Protein AF-A0A2V1E9H3-F1 (afdb_monomer_lite)

pLDDT: mean 85.65, std 13.76, range [37.91, 98.25]

Radius of gyration: 17.84 Å; chains: 1; bounding box: 47×44×55 Å

Secondary structure (DSSP, 8-state):
------EE-B-GGGGGEE-BTTS-GGG-EEES-TT-SS--EEESTT-GGGGSBSBSS--SEEEEEEHHHHT---TT--PPPPEEEE-TT--PPBHHHHHHHHHHHHHHTHHHHHHHHHHHHT-EEEEETTEEEEES----------TT--EEEEEE-S-EETTT-PEEEEEEETTGGG--HHHHHHHHH-TTTS--

Organism: NCBI:txid97972

Structure (mmCIF, N/CA/C/O backbone):
data_AF-A0A2V1E9H3-F1
#
_entry.id   AF-A0A2V1E9H3-F1
#
loop_
_atom_site.group_PDB
_atom_site.id
_atom_site.type_symbol
_atom_site.label_atom_id
_atom_site.label_alt_id
_atom_site.label_comp_id
_atom_site.label_asym_id
_atom_site.label_entity_id
_atom_site.label_seq_id
_atom_site.pdbx_PDB_ins_code
_atom_site.Cartn_x
_atom_site.Cartn_y
_atom_site.Cartn_z
_atom_site.occupancy
_atom_site.B_iso_or_equiv
_atom_site.auth_seq_id
_atom_site.auth_comp_id
_atom_site.auth_asym_id
_atom_site.auth_atom_id
_atom_site.pdbx_PDB_model_num
ATOM 1 N N . MET A 1 1 ? -29.715 -19.354 8.220 1.00 40.03 1 MET A N 1
ATOM 2 C CA . MET A 1 1 ? -29.205 -18.011 8.555 1.00 40.03 1 MET A CA 1
ATOM 3 C C . MET A 1 1 ? -28.734 -17.400 7.256 1.00 40.03 1 MET A C 1
ATOM 5 O O . MET A 1 1 ? -27.919 -18.028 6.596 1.00 40.03 1 MET A O 1
ATOM 9 N N . ALA A 1 2 ? -29.312 -16.277 6.840 1.00 37.91 2 ALA A N 1
ATOM 10 C CA . ALA A 1 2 ? -28.745 -15.500 5.748 1.00 37.91 2 ALA A CA 1
ATOM 11 C C . ALA A 1 2 ? -27.535 -14.763 6.329 1.00 37.91 2 ALA A C 1
ATOM 13 O O . ALA A 1 2 ? -27.703 -13.994 7.274 1.00 37.91 2 ALA A O 1
ATOM 14 N N . PHE A 1 3 ? -26.332 -15.061 5.843 1.00 44.59 3 PHE A N 1
ATOM 15 C CA . PHE A 1 3 ? -25.202 -14.165 6.054 1.00 44.59 3 PHE A CA 1
ATOM 16 C C . PHE A 1 3 ? -25.552 -12.895 5.281 1.00 44.59 3 PHE A C 1
ATOM 18 O O . PHE A 1 3 ? -25.761 -1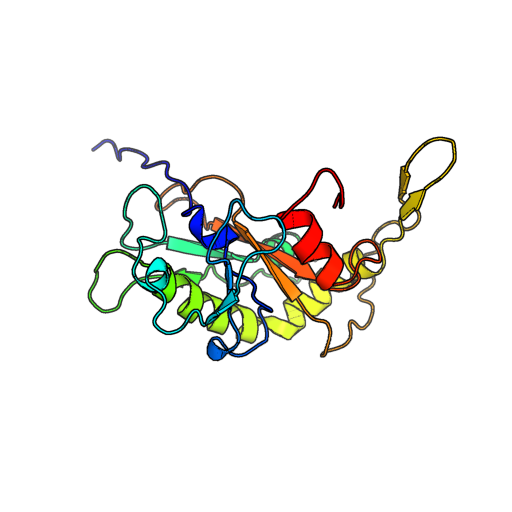2.963 4.072 1.00 44.59 3 PHE A O 1
ATOM 25 N N . SER A 1 4 ? -25.737 -11.768 5.969 1.00 50.41 4 SER A N 1
ATOM 26 C CA . SER A 1 4 ? -25.714 -10.486 5.274 1.00 50.41 4 SER A CA 1
ATOM 27 C C . SER A 1 4 ? -24.312 -10.358 4.691 1.00 50.41 4 SER A C 1
ATOM 29 O O . SER A 1 4 ? -23.349 -10.316 5.457 1.00 50.41 4 SER A O 1
ATOM 31 N N . GLU A 1 5 ? -24.193 -10.383 3.367 1.00 59.16 5 GLU A N 1
ATOM 32 C CA . GLU A 1 5 ? -22.954 -10.022 2.683 1.00 59.16 5 GLU A CA 1
ATOM 33 C C . GLU A 1 5 ? -22.672 -8.559 3.065 1.00 59.16 5 GLU A C 1
ATOM 35 O O . GLU A 1 5 ? -23.371 -7.648 2.620 1.00 59.16 5 GLU A O 1
ATOM 40 N N . ILE A 1 6 ? -21.746 -8.342 4.005 1.00 64.31 6 ILE A N 1
ATOM 41 C CA . ILE A 1 6 ? -21.222 -7.005 4.285 1.00 64.31 6 ILE A CA 1
ATOM 42 C C . ILE A 1 6 ? -20.291 -6.706 3.118 1.00 64.31 6 ILE A C 1
ATOM 44 O O . ILE A 1 6 ? -19.204 -7.277 3.041 1.00 64.31 6 ILE A O 1
ATOM 48 N N . ASN A 1 7 ? -20.765 -5.860 2.208 1.00 79.94 7 ASN A N 1
ATOM 49 C CA . ASN A 1 7 ? -19.945 -5.239 1.182 1.00 79.94 7 ASN A CA 1
ATOM 50 C C . ASN A 1 7 ? -19.499 -3.894 1.736 1.00 79.94 7 ASN A C 1
ATOM 52 O O . ASN A 1 7 ? -20.336 -3.020 1.945 1.00 79.94 7 ASN A O 1
ATOM 56 N N . THR A 1 8 ? -18.205 -3.752 1.990 1.00 88.12 8 THR A N 1
ATOM 57 C CA . THR A 1 8 ? -17.615 -2.500 2.472 1.00 88.12 8 THR A CA 1
ATOM 58 C C . THR A 1 8 ? -16.396 -2.135 1.629 1.00 88.12 8 THR A C 1
ATOM 60 O O . THR A 1 8 ? -15.958 -2.932 0.795 1.00 88.12 8 THR A O 1
ATOM 63 N N . ALA A 1 9 ? -15.858 -0.935 1.808 1.00 92.31 9 ALA A N 1
ATOM 64 C CA . ALA A 1 9 ? -14.653 -0.479 1.129 1.00 92.31 9 ALA A CA 1
ATOM 65 C C . ALA A 1 9 ? -13.505 -0.271 2.122 1.00 92.31 9 ALA A C 1
ATOM 67 O O . ALA A 1 9 ? -13.707 -0.137 3.334 1.00 92.31 9 ALA A O 1
ATOM 68 N N . MET A 1 10 ? -12.284 -0.258 1.590 1.00 95.31 10 MET A N 1
ATOM 69 C CA . MET A 1 10 ? -11.121 0.216 2.334 1.00 95.31 10 MET A CA 1
ATOM 70 C C . MET A 1 10 ? -11.259 1.718 2.593 1.00 95.31 10 MET A C 1
ATOM 72 O O . MET A 1 10 ? -11.804 2.441 1.764 1.00 95.31 10 MET A O 1
ATOM 76 N N . SER A 1 11 ? -10.749 2.183 3.732 1.00 95.00 11 SER A N 1
ATOM 77 C CA . SER A 1 11 ? -10.765 3.607 4.074 1.00 95.00 11 SER A CA 1
ATOM 78 C C . SER A 1 11 ? -10.036 4.447 3.017 1.00 95.00 11 SER A C 1
ATOM 80 O O . SER A 1 11 ? -8.913 4.123 2.622 1.00 95.00 11 SER A O 1
ATOM 82 N N . GLU A 1 12 ? -10.636 5.561 2.596 1.00 92.69 12 GLU A N 1
ATOM 83 C CA . GLU A 1 12 ? -10.001 6.506 1.667 1.00 92.69 12 GLU A CA 1
ATOM 84 C C . GLU A 1 12 ? -8.730 7.140 2.257 1.00 92.69 12 GLU A C 1
ATOM 86 O O . GLU A 1 12 ? -7.849 7.564 1.513 1.00 92.69 12 GLU A O 1
ATOM 91 N N . GLU A 1 13 ? -8.569 7.124 3.583 1.00 94.19 13 GLU A N 1
ATOM 92 C CA . GLU A 1 13 ? -7.390 7.646 4.283 1.00 94.19 13 GLU A CA 1
ATOM 93 C C . GLU A 1 13 ? -6.090 6.927 3.894 1.00 94.19 13 GLU A C 1
ATOM 95 O O . GLU A 1 13 ? -5.003 7.503 3.979 1.00 94.19 13 GLU A O 1
ATOM 100 N N . PHE A 1 14 ? -6.170 5.687 3.396 1.00 94.69 14 PHE A N 1
ATOM 101 C CA . PHE A 1 14 ? -5.004 5.006 2.829 1.00 94.69 14 PHE A CA 1
ATOM 102 C C . PHE A 1 14 ? -4.406 5.756 1.635 1.00 94.69 14 PHE A C 1
ATOM 104 O O . PHE A 1 14 ? -3.202 5.642 1.398 1.00 94.69 14 PHE A O 1
ATOM 111 N N . ASN A 1 15 ? -5.205 6.554 0.919 1.00 90.81 15 ASN A N 1
ATOM 112 C CA . ASN A 1 15 ? -4.729 7.336 -0.218 1.00 90.81 15 ASN A CA 1
ATOM 113 C C . ASN A 1 15 ? -3.777 8.463 0.179 1.00 90.81 15 ASN A C 1
ATOM 115 O O . ASN A 1 15 ? -2.979 8.900 -0.646 1.00 90.81 15 ASN A O 1
ATOM 119 N N . ARG A 1 16 ? -3.818 8.882 1.446 1.00 92.31 16 ARG A N 1
ATOM 120 C CA . ARG A 1 16 ? -2.957 9.931 2.003 1.00 92.31 16 ARG A CA 1
ATOM 121 C C . ARG A 1 16 ? -1.590 9.406 2.429 1.00 92.31 16 ARG A C 1
ATOM 123 O O . ARG A 1 16 ? -0.726 10.188 2.824 1.00 92.31 16 ARG A O 1
ATOM 130 N N . LEU A 1 17 ? -1.378 8.088 2.407 1.00 94.00 17 LEU A N 1
ATOM 131 C CA . LEU A 1 17 ? -0.110 7.487 2.807 1.00 94.00 17 LEU A CA 1
ATOM 132 C C . LEU A 1 17 ? 0.909 7.568 1.667 1.00 94.00 17 LEU A C 1
ATOM 134 O O . LEU A 1 17 ? 0.842 6.821 0.689 1.00 94.00 17 LEU A O 1
ATOM 138 N N . ARG A 1 18 ? 1.945 8.388 1.848 1.00 92.94 18 ARG A N 1
ATOM 139 C CA . ARG A 1 18 ? 3.145 8.361 1.006 1.00 92.94 18 ARG A CA 1
ATOM 140 C C . ARG A 1 18 ? 4.134 7.354 1.571 1.00 92.94 18 ARG A C 1
ATOM 142 O O . ARG A 1 18 ? 4.781 7.594 2.594 1.00 92.94 18 ARG A O 1
ATOM 149 N N . ARG A 1 19 ? 4.256 6.202 0.909 1.00 91.88 19 ARG A N 1
ATOM 150 C CA . ARG A 1 19 ? 5.133 5.112 1.363 1.00 91.88 19 ARG A CA 1
ATOM 151 C C . ARG A 1 19 ? 5.813 4.359 0.230 1.00 91.88 19 ARG A C 1
ATOM 153 O O . ARG A 1 19 ? 5.167 3.929 -0.722 1.00 91.88 19 ARG A O 1
ATOM 160 N N . SER A 1 20 ? 7.110 4.119 0.414 1.00 91.62 20 SER A N 1
ATOM 161 C CA . SER A 1 20 ? 7.848 3.056 -0.269 1.00 91.62 20 SER A CA 1
ATOM 162 C C . SER A 1 20 ? 7.685 1.761 0.530 1.00 91.62 20 SER A C 1
ATOM 164 O O . SER A 1 20 ? 7.950 1.731 1.730 1.00 91.62 20 SER A O 1
ATOM 166 N N . VAL A 1 21 ? 7.217 0.684 -0.098 1.00 92.38 21 VAL A N 1
ATOM 167 C CA . VAL A 1 21 ? 6.763 -0.527 0.614 1.00 92.38 21 VAL A CA 1
ATOM 168 C C . VAL A 1 21 ? 7.889 -1.449 1.082 1.00 92.38 21 VAL A C 1
ATOM 170 O O . VAL A 1 21 ? 7.639 -2.366 1.858 1.00 92.38 21 VAL A O 1
ATOM 173 N N . PHE A 1 22 ? 9.124 -1.206 0.637 1.00 94.25 22 PHE A N 1
ATOM 174 C CA . PHE A 1 22 ? 10.314 -1.937 1.094 1.00 94.25 22 PHE A CA 1
ATOM 175 C C . PHE A 1 22 ? 11.129 -1.184 2.147 1.00 94.25 22 PHE A C 1
ATOM 177 O O . PHE A 1 22 ? 12.188 -1.664 2.555 1.00 94.25 22 PHE A O 1
ATOM 184 N N . GLU A 1 23 ? 10.675 -0.000 2.552 1.00 90.31 23 GLU A N 1
ATOM 185 C CA . GLU A 1 23 ? 11.308 0.790 3.600 1.00 90.31 23 GLU A CA 1
ATOM 186 C C . GLU A 1 23 ? 10.682 0.504 4.967 1.00 90.31 23 GLU A C 1
ATOM 188 O O . GLU A 1 23 ? 9.632 -0.126 5.089 1.00 90.31 23 GLU A O 1
ATOM 193 N N . ASP A 1 24 ? 11.366 0.959 6.014 1.00 92.69 24 ASP A N 1
ATOM 194 C CA . ASP A 1 24 ? 10.860 0.868 7.377 1.00 92.69 24 ASP A CA 1
ATOM 195 C C . ASP A 1 24 ? 9.601 1.731 7.554 1.00 92.69 24 ASP A C 1
ATOM 197 O O . ASP A 1 24 ? 9.521 2.841 7.023 1.00 92.69 24 ASP A O 1
ATOM 201 N N . ILE A 1 25 ? 8.640 1.258 8.353 1.00 92.81 25 ILE A N 1
ATOM 202 C CA . ILE A 1 25 ? 7.370 1.962 8.593 1.00 92.81 25 ILE A CA 1
ATOM 203 C C . ILE A 1 25 ? 7.563 3.376 9.165 1.00 92.81 25 ILE A C 1
ATOM 205 O O . ILE A 1 25 ? 6.724 4.246 8.949 1.00 92.81 25 ILE A O 1
ATOM 209 N N . SER A 1 26 ? 8.686 3.653 9.840 1.00 93.38 26 SER A N 1
ATOM 210 C CA . SER A 1 26 ? 9.036 4.995 10.329 1.00 93.38 26 SER A CA 1
ATOM 211 C C . SER A 1 26 ? 9.296 6.016 9.218 1.00 93.38 26 SER A C 1
ATOM 213 O O . SER A 1 26 ? 9.383 7.211 9.499 1.00 93.38 26 SER A O 1
ATOM 215 N N . LYS A 1 27 ? 9.441 5.567 7.966 1.00 94.50 27 LYS A N 1
ATOM 216 C CA . LYS A 1 27 ? 9.579 6.418 6.777 1.00 94.50 27 LYS A CA 1
ATOM 217 C C . LYS A 1 27 ? 8.247 6.768 6.125 1.00 94.50 27 LYS A C 1
ATOM 219 O O . LYS A 1 27 ? 8.238 7.619 5.243 1.00 94.50 27 LYS A O 1
ATOM 224 N N . ILE A 1 28 ? 7.148 6.145 6.550 1.00 94.94 28 ILE A N 1
ATOM 225 C CA . ILE A 1 28 ? 5.817 6.437 6.017 1.00 94.94 28 ILE A CA 1
ATOM 226 C C . ILE A 1 28 ? 5.424 7.856 6.423 1.00 94.94 28 ILE A C 1
ATOM 228 O O . ILE A 1 28 ? 5.500 8.233 7.598 1.00 94.94 28 ILE A O 1
ATOM 232 N N . GLN A 1 29 ? 4.990 8.623 5.431 1.00 95.44 29 GLN A N 1
ATOM 233 C CA . GLN A 1 29 ? 4.473 9.970 5.604 1.00 95.44 29 GLN A CA 1
ATOM 234 C C . GLN A 1 29 ? 2.980 10.004 5.285 1.00 95.44 29 GLN A C 1
ATOM 236 O O . GLN A 1 29 ? 2.472 9.168 4.535 1.00 95.44 29 GLN A O 1
ATOM 241 N N . VAL A 1 30 ? 2.293 10.976 5.864 1.00 95.06 30 VAL A N 1
ATOM 242 C CA . VAL A 1 30 ? 0.870 11.239 5.686 1.00 95.06 30 VAL A CA 1
ATOM 243 C C . VAL A 1 30 ? 0.717 12.629 5.090 1.00 95.06 30 VAL A C 1
ATOM 245 O O . VAL A 1 30 ? 1.353 13.568 5.561 1.00 95.06 30 VAL A O 1
ATOM 248 N N . GLU A 1 31 ? -0.115 12.757 4.063 1.00 93.00 31 GLU A N 1
ATOM 249 C CA . GLU A 1 31 ? -0.571 14.051 3.554 1.00 93.00 31 GLU A CA 1
ATOM 250 C C . GLU A 1 31 ? -1.585 14.655 4.533 1.00 93.00 31 GLU A C 1
ATOM 252 O O . GLU A 1 31 ? -2.682 14.119 4.698 1.00 93.00 31 GLU A O 1
ATOM 257 N N . ASP A 1 32 ? -1.234 15.753 5.205 1.00 87.81 32 ASP A N 1
ATOM 258 C CA . ASP A 1 32 ? -2.081 16.370 6.239 1.00 87.81 32 ASP A CA 1
ATOM 259 C C . ASP A 1 32 ? -3.354 17.013 5.656 1.00 87.81 32 ASP A C 1
ATOM 261 O O . ASP A 1 32 ? -4.393 17.032 6.320 1.00 87.81 32 ASP A O 1
ATOM 265 N N . ASP A 1 33 ? -3.290 17.473 4.404 1.00 82.38 33 ASP A N 1
ATOM 266 C CA . ASP A 1 33 ? -4.399 18.075 3.658 1.00 82.38 33 ASP A CA 1
ATOM 267 C C . ASP A 1 33 ? -4.561 17.390 2.294 1.00 82.38 33 ASP A C 1
ATOM 269 O O . ASP A 1 33 ? -3.823 17.681 1.355 1.00 82.38 33 ASP A O 1
ATOM 273 N N . ALA A 1 34 ? -5.527 16.477 2.187 1.00 73.00 34 ALA A N 1
ATOM 274 C CA . ALA A 1 34 ? -5.777 15.705 0.968 1.00 73.00 34 ALA A CA 1
ATOM 275 C C . ALA A 1 34 ? -6.293 16.556 -0.211 1.00 73.00 34 ALA A C 1
ATOM 277 O O . ALA A 1 34 ? -6.217 16.119 -1.357 1.00 73.00 34 ALA A O 1
ATOM 278 N N . ASP A 1 35 ? -6.799 17.766 0.053 1.00 76.62 35 ASP A N 1
ATOM 279 C CA . ASP A 1 35 ? -7.313 18.673 -0.977 1.00 76.62 35 ASP A CA 1
ATOM 280 C C . ASP A 1 35 ? -6.222 19.615 -1.525 1.00 76.62 35 ASP A C 1
ATOM 282 O O . ASP A 1 35 ? -6.439 20.332 -2.510 1.00 76.62 35 ASP A O 1
ATOM 286 N N . SER A 1 36 ? -5.037 19.633 -0.901 1.00 79.62 36 SER A N 1
ATOM 287 C CA . SER A 1 36 ? -3.911 20.457 -1.337 1.00 79.62 36 SER A CA 1
ATOM 288 C C . SER A 1 36 ? -3.135 19.795 -2.474 1.00 79.62 36 SER A C 1
ATOM 290 O O . SER A 1 36 ? -2.757 18.629 -2.417 1.00 79.62 36 SER A O 1
ATOM 292 N N . THR A 1 37 ? -2.787 20.582 -3.493 1.00 73.38 37 THR A N 1
ATOM 293 C CA . THR A 1 37 ? -1.873 20.150 -4.565 1.00 73.38 37 THR A CA 1
ATOM 294 C C . THR A 1 37 ? -0.417 20.022 -4.105 1.00 73.38 37 THR A C 1
ATOM 296 O O . THR A 1 37 ? 0.398 19.426 -4.805 1.00 73.38 37 THR A O 1
ATOM 299 N N . ASP A 1 38 ? -0.077 20.615 -2.959 1.00 79.81 38 ASP A N 1
ATOM 300 C CA . ASP A 1 38 ? 1.234 20.521 -2.309 1.00 79.81 38 ASP A CA 1
ATOM 301 C C . ASP A 1 38 ? 1.010 20.340 -0.798 1.00 79.81 38 ASP A C 1
ATOM 303 O O . ASP A 1 38 ? 1.024 21.316 -0.041 1.00 79.81 38 ASP A O 1
ATOM 307 N N . PRO A 1 39 ? 0.634 19.125 -0.360 1.00 84.25 39 PRO A N 1
ATOM 308 C CA . PRO A 1 39 ? 0.270 18.878 1.024 1.00 84.25 39 PRO A CA 1
ATOM 309 C C . PRO A 1 39 ? 1.504 18.842 1.923 1.00 84.25 39 PRO A C 1
ATOM 311 O O . PRO A 1 39 ? 2.538 18.260 1.572 1.00 84.25 39 PRO A O 1
ATOM 314 N N . ASP A 1 40 ? 1.360 19.399 3.124 1.00 90.69 40 ASP A N 1
ATOM 315 C CA . ASP A 1 40 ? 2.324 19.173 4.194 1.00 90.69 40 ASP A CA 1
ATOM 316 C C . ASP A 1 40 ? 2.367 17.679 4.546 1.00 90.69 40 ASP A C 1
ATOM 318 O O . ASP A 1 40 ? 1.353 16.974 4.515 1.00 90.69 40 ASP A O 1
ATOM 322 N N . LEU A 1 41 ? 3.574 17.194 4.848 1.00 92.81 41 LEU A N 1
ATOM 323 C CA . LEU A 1 41 ? 3.819 15.790 5.154 1.00 92.81 41 LEU A CA 1
ATOM 324 C C . LEU A 1 41 ? 4.198 15.613 6.617 1.00 92.81 41 LEU A C 1
ATOM 326 O O . LEU A 1 41 ? 5.263 16.068 7.053 1.00 92.81 41 LEU A O 1
ATOM 330 N N . SER A 1 42 ? 3.387 14.856 7.344 1.00 95.81 42 SER A N 1
ATOM 331 C CA . SER A 1 42 ? 3.665 14.465 8.720 1.00 95.81 42 SER A CA 1
ATOM 332 C C . SER A 1 42 ? 4.069 12.986 8.813 1.00 95.81 42 SER A C 1
ATOM 334 O O . SER A 1 42 ? 3.746 12.179 7.937 1.00 95.81 42 SER A O 1
ATOM 336 N N . PRO A 1 43 ? 4.845 12.578 9.831 1.00 96.81 43 PRO A N 1
ATOM 337 C CA . PRO A 1 43 ? 5.146 11.165 10.049 1.00 96.81 43 PRO A CA 1
ATOM 338 C C . PRO A 1 43 ? 3.883 10.368 10.389 1.00 96.81 43 PRO A C 1
ATOM 340 O O . PRO A 1 43 ? 3.100 10.797 11.229 1.00 96.81 43 PRO A O 1
ATOM 343 N N . PHE A 1 44 ? 3.740 9.158 9.839 1.00 96.44 44 PHE A N 1
ATOM 344 C CA . PHE A 1 44 ? 2.625 8.262 10.182 1.00 96.44 44 PHE A CA 1
ATOM 345 C C . PHE A 1 44 ? 2.611 7.857 11.662 1.00 96.44 44 PHE A C 1
ATOM 347 O O . PHE A 1 44 ? 1.555 7.727 12.279 1.00 96.44 44 PHE A O 1
ATOM 354 N N . SER A 1 45 ? 3.794 7.675 12.255 1.00 93.62 45 SER A N 1
ATOM 355 C CA . SER A 1 45 ? 3.915 7.318 13.668 1.00 93.62 45 SER A CA 1
ATOM 356 C C . SER A 1 45 ? 3.383 8.441 14.561 1.00 93.62 45 SER A C 1
ATOM 358 O O . SER A 1 45 ? 3.927 9.545 14.580 1.00 93.62 45 SER A O 1
ATOM 360 N N . GLY A 1 46 ? 2.321 8.144 15.313 1.00 92.81 46 GLY A N 1
ATOM 361 C CA . GLY A 1 46 ? 1.630 9.115 16.163 1.00 92.81 46 GLY A CA 1
ATOM 362 C C . GLY A 1 46 ? 0.607 9.991 15.432 1.00 92.81 46 GLY A C 1
ATOM 363 O O . GLY A 1 46 ? -0.012 10.835 16.080 1.00 92.81 46 GLY A O 1
ATOM 364 N N . HIS A 1 47 ? 0.395 9.791 14.127 1.00 96.44 47 HIS A N 1
ATOM 365 C CA . HIS A 1 47 ? -0.639 10.493 13.371 1.00 96.44 47 HIS A CA 1
ATOM 366 C C . HIS A 1 47 ? -2.044 9.949 13.709 1.00 96.44 47 HIS A C 1
ATOM 368 O O . HIS A 1 47 ? -2.199 8.729 13.813 1.00 96.44 47 HIS A O 1
ATOM 374 N N . PRO A 1 48 ? -3.089 10.795 13.841 1.00 95.94 48 PRO A N 1
ATOM 375 C CA . PRO A 1 48 ? -4.451 10.348 14.160 1.00 95.94 48 PRO A CA 1
ATOM 376 C C . PRO A 1 48 ? -5.011 9.258 13.233 1.00 95.94 48 PRO A C 1
ATOM 378 O O . PRO A 1 48 ? -5.591 8.297 13.739 1.00 95.94 48 PRO A O 1
ATOM 381 N N . ILE A 1 49 ? -4.737 9.346 11.922 1.00 95.81 49 ILE A N 1
ATOM 382 C CA . ILE A 1 49 ? -5.148 8.349 10.906 1.00 95.81 49 ILE A CA 1
ATOM 383 C C . ILE A 1 49 ? -4.747 6.925 11.296 1.00 95.81 49 ILE A C 1
ATOM 385 O O . ILE A 1 49 ? -5.478 5.978 11.033 1.00 95.81 49 ILE A O 1
ATOM 389 N N . ALA A 1 50 ? -3.606 6.744 11.966 1.00 96.62 50 ALA A N 1
ATOM 390 C CA . ALA A 1 50 ? -3.140 5.421 12.368 1.00 96.62 50 ALA A CA 1
ATOM 391 C C . ALA A 1 50 ? -4.164 4.680 13.254 1.00 96.62 50 ALA A C 1
ATOM 393 O O . ALA A 1 50 ? -4.229 3.454 13.224 1.00 96.62 50 ALA A O 1
ATOM 394 N N . SER A 1 51 ? -4.977 5.415 14.022 1.00 96.88 51 SER A N 1
ATOM 395 C CA . SER A 1 51 ? -6.006 4.857 14.912 1.00 96.88 51 SER A CA 1
ATOM 396 C C . SER A 1 51 ? -7.384 4.715 14.259 1.00 96.88 51 SER A C 1
ATOM 398 O O . SER A 1 51 ? -8.306 4.216 14.907 1.00 96.88 51 SER A O 1
ATOM 400 N N . GLU A 1 52 ? -7.552 5.165 13.018 1.00 97.38 52 GLU A N 1
ATOM 401 C CA . GLU A 1 52 ? -8.830 5.095 12.316 1.00 97.38 52 GLU A CA 1
ATOM 402 C C . GLU A 1 52 ? -9.124 3.669 11.828 1.00 97.38 52 GLU A C 1
ATOM 404 O O . GLU A 1 52 ? -8.188 2.898 11.579 1.00 97.38 52 GLU A O 1
ATOM 409 N N . PRO A 1 53 ? -10.409 3.282 11.704 1.00 97.50 53 PRO A N 1
ATOM 410 C CA . PRO A 1 53 ? -10.789 2.008 11.104 1.00 97.50 53 PRO A CA 1
ATOM 411 C C . PRO A 1 53 ? -10.203 1.846 9.698 1.00 97.50 53 PRO A C 1
ATOM 413 O O . PRO A 1 53 ? -10.185 2.783 8.904 1.00 97.50 53 PRO A O 1
ATOM 416 N N . ALA A 1 54 ? -9.754 0.636 9.365 1.00 97.12 54 ALA A N 1
ATOM 417 C CA . ALA A 1 54 ? -9.214 0.344 8.036 1.00 97.12 54 ALA A CA 1
ATOM 418 C C . ALA A 1 54 ? -10.286 0.286 6.932 1.00 97.12 54 ALA A C 1
ATOM 420 O O . ALA A 1 54 ? -9.951 0.251 5.748 1.00 97.12 54 ALA A O 1
ATOM 421 N N . THR A 1 55 ? -11.562 0.249 7.306 1.00 95.88 55 THR A N 1
ATOM 422 C CA . THR A 1 55 ? -12.706 0.049 6.413 1.00 95.88 55 THR A CA 1
ATOM 423 C C . THR A 1 55 ? -13.841 0.987 6.789 1.00 95.88 55 THR A C 1
ATOM 425 O O . THR A 1 55 ? -13.950 1.381 7.952 1.00 95.88 55 THR A O 1
ATOM 428 N N . GLU A 1 56 ? -14.694 1.324 5.820 1.00 93.31 56 GLU A N 1
ATOM 429 C CA . GLU A 1 56 ? -15.862 2.190 6.048 1.00 93.31 56 GLU A CA 1
ATOM 430 C C . GLU A 1 56 ? -16.811 1.589 7.094 1.00 93.31 56 GLU A C 1
ATOM 432 O O . GLU A 1 56 ? -17.207 2.261 8.047 1.00 93.31 56 GLU A O 1
ATOM 437 N N . ASP A 1 57 ? -17.109 0.293 6.961 1.00 92.38 57 ASP A N 1
ATOM 438 C CA . ASP A 1 57 ? -17.772 -0.492 7.995 1.00 92.38 57 ASP A CA 1
ATOM 439 C C . ASP A 1 57 ? -16.714 -1.221 8.827 1.00 92.38 57 ASP A C 1
ATOM 441 O O . ASP A 1 57 ? -15.992 -2.059 8.281 1.00 92.38 57 ASP A O 1
ATOM 445 N N . PRO A 1 58 ? -16.603 -0.956 10.140 1.00 92.94 58 PRO A N 1
ATOM 446 C CA . PRO A 1 58 ? -15.571 -1.542 10.991 1.00 92.94 58 PRO A CA 1
ATOM 447 C C . PRO A 1 58 ? -15.515 -3.078 10.945 1.00 92.94 58 PRO A C 1
ATOM 449 O O . PRO A 1 58 ? -16.461 -3.759 11.349 1.00 92.94 58 PRO A O 1
ATOM 452 N N . LEU A 1 59 ? -14.370 -3.628 10.525 1.00 93.62 59 LEU A N 1
ATOM 453 C CA . LEU A 1 59 ? -14.106 -5.071 10.496 1.00 93.62 59 LEU A CA 1
ATOM 454 C C . LEU A 1 59 ? -13.093 -5.499 11.568 1.00 93.62 59 LEU A C 1
ATOM 456 O O . LEU A 1 59 ? -12.221 -4.736 11.974 1.00 93.62 59 LEU A O 1
ATOM 460 N N . HIS A 1 60 ? -13.194 -6.753 12.010 1.00 94.75 60 HIS A N 1
ATOM 461 C CA . HIS A 1 60 ? -12.261 -7.372 12.967 1.00 94.75 60 HIS A CA 1
ATOM 462 C C . HIS A 1 60 ? -11.150 -8.191 12.293 1.00 94.75 60 HIS A C 1
ATOM 464 O O . HIS A 1 60 ? -10.157 -8.544 12.932 1.00 94.75 60 HIS A O 1
ATOM 470 N N . GLU A 1 61 ? -11.328 -8.513 11.014 1.00 94.69 61 GLU A N 1
ATOM 471 C CA . GLU A 1 61 ? -10.401 -9.312 10.222 1.00 94.69 61 GLU A CA 1
ATOM 472 C C . GLU A 1 61 ? -10.528 -8.929 8.743 1.00 94.69 61 GLU A C 1
ATOM 474 O O . GLU A 1 61 ? -11.643 -8.743 8.249 1.00 94.69 61 GLU A O 1
ATOM 479 N N . ILE A 1 62 ? -9.394 -8.805 8.050 1.00 95.06 62 ILE A N 1
ATOM 480 C CA . ILE A 1 62 ? -9.327 -8.488 6.617 1.00 95.06 62 ILE A CA 1
ATOM 481 C C . ILE A 1 62 ? -8.229 -9.342 5.979 1.00 95.06 62 ILE A C 1
ATOM 483 O O . ILE A 1 62 ? -7.112 -9.397 6.492 1.00 95.06 62 ILE A O 1
ATOM 487 N N . ALA A 1 63 ? -8.534 -10.010 4.868 1.00 95.31 63 ALA A N 1
ATOM 488 C CA . ALA A 1 63 ? -7.550 -10.767 4.099 1.00 95.31 63 ALA A CA 1
ATOM 489 C C . ALA A 1 63 ? -7.011 -9.919 2.940 1.00 95.31 63 ALA A C 1
ATOM 491 O O . ALA A 1 63 ? -7.793 -9.249 2.276 1.00 95.31 63 ALA A O 1
ATOM 492 N N . PHE A 1 64 ? -5.710 -9.986 2.663 1.00 95.81 64 PHE A N 1
ATOM 493 C CA . PHE A 1 64 ? -5.035 -9.246 1.595 1.00 95.81 64 PHE A CA 1
ATOM 494 C C . PHE A 1 64 ? -4.188 -10.166 0.717 1.00 95.81 64 PHE A C 1
ATOM 496 O O . PHE A 1 64 ? -3.556 -11.104 1.204 1.00 95.81 64 PHE A O 1
ATOM 503 N N . CYS A 1 65 ? -4.115 -9.867 -0.574 1.00 95.38 65 CYS A N 1
ATOM 504 C CA . CYS A 1 65 ? -3.163 -10.469 -1.504 1.00 95.38 65 CYS A CA 1
ATOM 505 C C . CYS A 1 65 ? -2.426 -9.365 -2.271 1.00 95.38 65 CYS A C 1
ATOM 507 O O . CYS A 1 65 ? -2.908 -8.245 -2.358 1.00 95.38 65 CYS A O 1
ATOM 509 N N . ILE A 1 66 ? -1.237 -9.649 -2.805 1.00 96.12 66 ILE A N 1
ATOM 510 C CA . ILE A 1 66 ? -0.527 -8.684 -3.659 1.00 96.12 66 ILE A CA 1
ATOM 511 C C . ILE A 1 66 ? -0.961 -8.945 -5.092 1.00 96.12 66 ILE A C 1
ATOM 513 O O . ILE A 1 66 ? -0.695 -10.034 -5.603 1.00 96.12 66 ILE A O 1
ATOM 517 N N . ASP A 1 67 ? -1.604 -7.964 -5.719 1.00 92.50 67 ASP A N 1
ATOM 518 C CA . ASP A 1 67 ? -2.254 -8.126 -7.022 1.00 92.50 67 ASP A CA 1
ATOM 519 C C . ASP A 1 67 ? -1.270 -8.614 -8.096 1.00 92.50 67 ASP A C 1
ATOM 521 O O . ASP A 1 67 ? -1.460 -9.668 -8.702 1.00 92.50 67 ASP A O 1
ATOM 525 N N . THR A 1 68 ? -0.109 -7.960 -8.196 1.00 89.06 68 THR A N 1
ATOM 526 C CA . THR A 1 68 ? 0.948 -8.330 -9.151 1.00 89.06 68 THR A CA 1
ATOM 527 C C . THR A 1 68 ? 1.409 -9.787 -9.004 1.00 89.06 68 THR A C 1
ATOM 529 O O . THR A 1 68 ? 1.796 -10.415 -9.987 1.00 89.06 68 THR A O 1
ATOM 532 N N . LEU A 1 69 ? 1.366 -10.352 -7.792 1.00 91.69 69 LEU A N 1
ATOM 533 C CA . LEU A 1 69 ? 1.723 -11.754 -7.564 1.00 91.69 69 LEU A CA 1
ATOM 534 C C . LEU A 1 69 ? 0.607 -12.712 -7.997 1.00 91.69 69 LEU A C 1
ATOM 536 O O . LEU A 1 69 ? 0.901 -13.819 -8.431 1.00 91.69 69 LEU A O 1
ATOM 540 N N . GLN A 1 70 ? -0.662 -12.303 -7.918 1.00 88.56 70 GLN A N 1
ATOM 541 C CA . GLN A 1 70 ? -1.791 -13.113 -8.392 1.00 88.56 70 GLN A CA 1
ATOM 542 C C . GLN A 1 70 ? -1.836 -13.215 -9.923 1.00 88.56 70 GLN A C 1
ATOM 544 O O . GLN A 1 70 ? -2.386 -14.173 -10.458 1.00 88.56 70 GLN A O 1
ATOM 549 N N . MET A 1 71 ? -1.241 -12.251 -10.628 1.00 84.25 71 MET A N 1
ATOM 550 C CA . MET A 1 71 ? -1.223 -12.195 -12.094 1.00 84.25 71 MET A CA 1
ATOM 551 C C . MET A 1 71 ? -0.117 -13.039 -12.751 1.00 84.25 71 MET A C 1
ATOM 553 O O . MET A 1 71 ? -0.025 -13.075 -13.980 1.00 84.25 71 MET A O 1
ATOM 557 N N . ILE A 1 72 ? 0.756 -13.691 -11.974 1.00 83.75 72 ILE A N 1
ATOM 558 C CA . ILE A 1 72 ? 1.840 -14.510 -12.530 1.00 83.75 72 ILE A CA 1
ATOM 559 C C . ILE A 1 72 ? 1.269 -15.834 -13.047 1.00 83.75 72 ILE A C 1
ATOM 561 O O . ILE A 1 72 ? 0.943 -16.732 -12.274 1.00 83.75 72 ILE A O 1
ATOM 565 N N . ASP A 1 73 ? 1.212 -15.966 -14.370 1.00 80.75 73 ASP A N 1
ATOM 566 C CA . ASP A 1 73 ? 0.759 -17.176 -15.060 1.00 80.75 73 ASP A CA 1
ATOM 567 C C . ASP A 1 73 ? 1.959 -18.035 -15.494 1.00 80.75 73 ASP A C 1
ATOM 569 O O . ASP A 1 73 ? 2.390 -18.023 -16.650 1.00 80.75 73 ASP A O 1
ATOM 573 N N . LEU A 1 74 ? 2.559 -18.744 -14.531 1.00 81.88 74 LEU A N 1
ATOM 574 C CA . LEU A 1 74 ? 3.613 -19.729 -14.783 1.00 81.88 74 LEU A CA 1
ATOM 575 C C . LEU A 1 74 ? 3.220 -21.113 -14.247 1.00 81.88 74 LEU A C 1
ATOM 577 O O . LEU A 1 74 ? 2.702 -21.196 -13.135 1.00 81.88 74 LEU A O 1
ATOM 581 N N . PRO A 1 75 ? 3.557 -22.211 -14.957 1.00 79.19 75 PRO A N 1
ATOM 582 C CA . PRO A 1 75 ? 3.134 -23.565 -14.580 1.00 79.19 75 PRO A CA 1
ATOM 583 C C . PRO A 1 75 ? 3.526 -24.010 -13.164 1.00 79.19 75 PRO A C 1
ATOM 585 O O . PRO A 1 75 ? 2.791 -24.772 -12.544 1.00 79.19 75 PRO A O 1
ATOM 588 N N . ASP A 1 76 ? 4.674 -23.540 -12.668 1.00 86.94 76 ASP A N 1
ATOM 589 C CA . ASP A 1 76 ? 5.233 -23.929 -11.367 1.00 86.94 76 ASP A CA 1
ATOM 590 C C . ASP A 1 76 ? 5.115 -22.820 -10.309 1.00 86.94 76 ASP A C 1
ATOM 592 O O . ASP A 1 76 ? 5.617 -22.963 -9.191 1.00 86.94 76 ASP A O 1
ATOM 596 N N . TYR A 1 77 ? 4.488 -21.692 -10.650 1.00 87.44 77 TYR A N 1
ATOM 597 C CA . TYR A 1 77 ? 4.303 -20.601 -9.708 1.00 87.44 77 TYR A CA 1
ATOM 598 C C . TYR A 1 77 ? 3.036 -20.818 -8.886 1.00 87.44 77 TYR A C 1
ATOM 600 O O . TYR A 1 77 ? 1.946 -21.010 -9.420 1.00 87.44 77 TYR A O 1
ATOM 608 N N . GLN A 1 78 ? 3.184 -20.738 -7.567 1.00 89.62 78 GLN A N 1
ATOM 609 C CA . GLN A 1 78 ? 2.064 -20.676 -6.645 1.00 89.62 78 GLN A CA 1
ATOM 610 C C . GLN A 1 78 ? 2.108 -19.332 -5.931 1.00 89.62 78 GLN A C 1
ATOM 612 O O . GLN A 1 78 ? 3.097 -19.007 -5.268 1.00 89.62 78 GLN A O 1
ATOM 617 N N . ALA A 1 79 ? 1.029 -18.562 -6.062 1.00 90.50 79 ALA A N 1
ATOM 618 C CA . ALA A 1 79 ? 0.909 -17.305 -5.352 1.00 90.50 79 ALA A CA 1
ATOM 619 C C . ALA A 1 79 ? 0.954 -17.544 -3.829 1.00 90.50 79 ALA A C 1
ATOM 621 O O . ALA A 1 79 ? 0.422 -18.556 -3.352 1.00 90.50 79 ALA A O 1
ATOM 622 N N . PRO A 1 80 ? 1.574 -16.638 -3.053 1.00 93.81 80 PRO A N 1
ATOM 623 C CA . PRO A 1 80 ? 1.591 -16.757 -1.604 1.00 93.81 80 PRO A CA 1
ATOM 624 C C . PRO A 1 80 ? 0.177 -16.759 -1.013 1.00 93.81 80 PRO A C 1
ATOM 626 O O . PRO A 1 80 ? -0.749 -16.168 -1.577 1.00 93.81 80 PRO A O 1
ATOM 629 N N . GLU A 1 81 ? 0.021 -17.407 0.143 1.00 94.56 81 GLU A N 1
ATOM 630 C CA . GLU A 1 81 ? -1.237 -17.373 0.890 1.00 94.56 81 GLU A CA 1
ATOM 631 C C . GLU A 1 81 ? -1.604 -15.939 1.279 1.00 94.56 81 GLU A C 1
ATOM 633 O O . GLU A 1 81 ? -0.737 -15.136 1.628 1.00 94.56 81 GLU A O 1
ATOM 638 N N . ALA A 1 82 ? -2.902 -15.630 1.251 1.00 95.06 82 ALA A N 1
ATOM 639 C CA . ALA A 1 82 ? -3.391 -14.315 1.631 1.00 95.06 82 ALA A CA 1
ATOM 640 C C . ALA A 1 82 ? -2.992 -13.963 3.074 1.00 95.06 82 ALA A C 1
ATOM 642 O O . ALA A 1 82 ? -3.133 -14.767 4.000 1.00 95.06 82 ALA A O 1
ATOM 643 N N . LEU A 1 83 ? -2.545 -12.725 3.273 1.00 96.62 83 LEU A N 1
ATOM 644 C CA . LEU A 1 83 ? -2.278 -12.176 4.592 1.00 96.62 83 LEU A CA 1
ATOM 645 C C . LEU A 1 83 ? -3.599 -11.881 5.292 1.00 96.62 83 LEU A C 1
ATOM 647 O O . LEU A 1 83 ? -4.359 -11.033 4.838 1.00 96.62 83 LEU A O 1
ATOM 651 N N . VAL A 1 84 ? -3.836 -12.508 6.437 1.00 96.06 84 VAL A N 1
ATOM 652 C CA . VAL A 1 84 ? -4.984 -12.188 7.289 1.00 96.06 84 VAL A CA 1
ATOM 653 C C . VAL A 1 84 ? -4.555 -11.199 8.368 1.00 96.06 84 VAL A C 1
ATOM 655 O O . VAL A 1 84 ? -3.838 -11.562 9.301 1.00 96.06 84 VAL A O 1
ATOM 658 N N . VAL A 1 85 ? -5.010 -9.955 8.243 1.00 97.00 85 VAL A N 1
ATOM 659 C CA . VAL A 1 85 ? -4.809 -8.897 9.233 1.00 97.00 85 VAL A CA 1
ATOM 660 C C . VAL A 1 85 ? -5.914 -8.967 10.271 1.00 97.00 85 VAL A C 1
ATOM 662 O O . VAL A 1 85 ? -7.100 -8.896 9.954 1.00 97.00 85 VAL A O 1
ATOM 665 N N . ARG A 1 86 ? -5.506 -9.069 11.533 1.00 96.38 86 ARG A N 1
ATOM 666 C CA . ARG A 1 86 ? -6.384 -9.029 12.705 1.00 96.38 86 ARG A CA 1
ATOM 667 C C . ARG A 1 86 ? -5.634 -8.458 13.893 1.00 96.38 86 ARG A C 1
ATOM 669 O O . ARG A 1 86 ? -4.410 -8.589 13.981 1.00 96.38 86 ARG A O 1
ATOM 676 N N . ARG A 1 87 ? -6.363 -7.874 14.838 1.00 95.75 87 ARG A N 1
ATOM 677 C CA . ARG A 1 87 ? -5.771 -7.410 16.094 1.00 95.75 87 ARG A CA 1
ATOM 678 C C . ARG A 1 87 ? -5.651 -8.537 17.105 1.00 95.75 87 ARG A C 1
ATOM 680 O O . ARG A 1 87 ? -6.535 -9.384 17.222 1.00 95.75 87 ARG A O 1
ATOM 687 N N . ALA A 1 88 ? -4.586 -8.501 17.902 1.00 93.19 88 ALA A N 1
ATOM 688 C CA . ALA A 1 88 ? -4.373 -9.465 18.982 1.00 93.19 88 ALA A CA 1
ATOM 689 C C . ALA A 1 88 ? -5.448 -9.381 20.083 1.00 93.19 88 ALA A C 1
ATOM 691 O O . ALA A 1 88 ? -5.751 -10.385 20.724 1.00 93.19 88 ALA A O 1
ATOM 692 N N . ASP A 1 89 ? -6.031 -8.198 20.290 1.00 95.19 89 ASP A N 1
ATOM 693 C CA . ASP A 1 89 ? -7.124 -7.962 21.241 1.00 95.19 89 ASP A CA 1
ATOM 694 C C . ASP A 1 89 ? -8.517 -8.293 20.672 1.00 95.19 89 ASP A C 1
ATOM 696 O O . ASP A 1 89 ? -9.511 -8.193 21.391 1.00 95.19 89 ASP A O 1
ATOM 700 N N . GLY A 1 90 ? -8.604 -8.696 19.398 1.00 94.19 90 GLY A N 1
ATOM 701 C CA . GLY A 1 90 ? -9.867 -8.938 18.701 1.00 94.19 90 GLY A CA 1
ATOM 702 C C . GLY A 1 90 ? -10.679 -7.671 18.414 1.00 94.19 90 GLY A C 1
ATOM 703 O O . GLY A 1 90 ? -11.855 -7.777 18.071 1.00 94.19 90 GLY A O 1
ATOM 704 N N . GLY A 1 91 ? -10.098 -6.479 18.574 1.00 96.69 91 GLY A N 1
ATOM 705 C CA . GLY A 1 91 ? -10.734 -5.201 18.271 1.00 96.69 91 GLY A CA 1
ATOM 706 C C . GLY A 1 91 ? -10.943 -4.957 16.774 1.00 96.69 91 GLY A C 1
ATOM 707 O O . GLY A 1 91 ? -10.640 -5.804 15.935 1.00 96.69 91 GLY A O 1
ATOM 708 N N . ILE A 1 92 ? -11.460 -3.772 16.449 1.00 97.62 92 ILE A N 1
ATOM 709 C CA . ILE A 1 92 ? -11.593 -3.302 15.065 1.00 97.62 92 ILE A CA 1
ATOM 710 C C . ILE A 1 92 ? -10.210 -3.057 14.470 1.00 97.62 92 ILE A C 1
ATOM 712 O O . ILE A 1 92 ? -9.401 -2.354 15.079 1.00 97.62 92 ILE A O 1
ATOM 716 N N . VAL A 1 93 ? -9.971 -3.612 13.283 1.00 97.56 93 VAL A N 1
ATOM 717 C CA . VAL A 1 93 ? -8.747 -3.425 12.501 1.00 97.56 93 VAL A CA 1
ATOM 718 C C . VAL A 1 93 ? -8.607 -1.955 12.120 1.00 97.56 93 VAL A C 1
ATOM 720 O O . VAL A 1 93 ? -9.503 -1.360 11.519 1.00 97.56 93 VAL A O 1
ATOM 723 N N . THR A 1 94 ? -7.466 -1.379 12.477 1.00 98.25 94 THR A N 1
ATOM 724 C CA . THR A 1 94 ? -7.108 0.007 12.179 1.00 98.25 94 THR A CA 1
ATOM 725 C C . THR A 1 94 ? -6.161 0.101 10.991 1.00 98.25 94 THR A C 1
ATOM 727 O O . THR A 1 94 ? -5.570 -0.893 10.557 1.00 98.25 94 THR A O 1
ATOM 730 N N . ILE A 1 95 ? -5.970 1.316 10.484 1.00 97.75 95 ILE A N 1
ATOM 731 C CA . ILE A 1 95 ? -4.974 1.597 9.446 1.00 97.75 95 ILE A CA 1
ATOM 732 C C . ILE A 1 95 ? -3.569 1.197 9.913 1.00 97.75 95 ILE A C 1
ATOM 734 O O . ILE A 1 95 ? -2.828 0.602 9.130 1.00 97.75 95 ILE A O 1
ATOM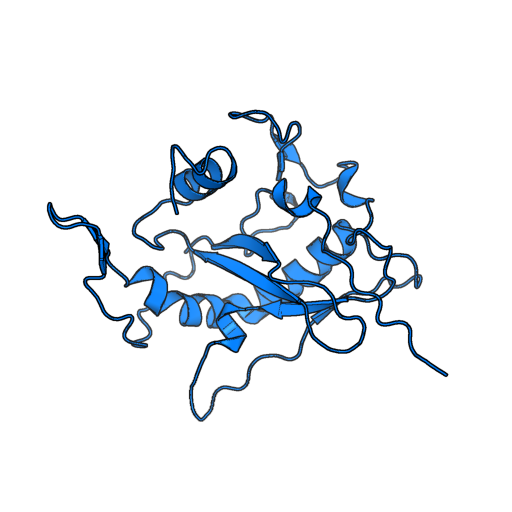 738 N N . ALA A 1 96 ? -3.204 1.439 11.179 1.00 97.56 96 ALA A N 1
ATOM 739 C CA . ALA A 1 96 ? -1.923 0.987 11.727 1.00 97.56 96 ALA A CA 1
ATOM 740 C C . ALA A 1 96 ? -1.758 -0.533 11.651 1.00 97.56 96 ALA A C 1
ATOM 742 O O . ALA A 1 96 ? -0.727 -1.002 11.175 1.00 97.56 96 ALA A O 1
ATOM 743 N N . ASP A 1 97 ? -2.783 -1.298 12.039 1.00 98.06 97 ASP A N 1
ATOM 744 C CA . ASP A 1 97 ? -2.723 -2.763 12.012 1.00 98.06 97 ASP A CA 1
ATOM 745 C C . ASP A 1 97 ? -2.465 -3.292 10.595 1.00 98.06 97 ASP A C 1
ATOM 747 O O . ASP A 1 97 ? -1.642 -4.192 10.401 1.00 98.06 97 ASP A O 1
ATOM 751 N N . VAL A 1 98 ? -3.143 -2.710 9.598 1.00 97.38 98 VAL A N 1
ATOM 752 C CA . VAL A 1 98 ? -2.932 -3.044 8.184 1.00 97.38 98 VAL A CA 1
ATOM 753 C C . VAL A 1 98 ? -1.526 -2.651 7.757 1.00 97.38 98 VAL A C 1
ATOM 755 O O . VAL A 1 98 ? -0.811 -3.485 7.211 1.00 97.38 98 VAL A O 1
ATOM 758 N N . VAL A 1 99 ? -1.095 -1.414 8.015 1.00 97.19 99 VAL A N 1
ATOM 759 C CA . VAL A 1 99 ? 0.230 -0.926 7.613 1.00 97.19 99 VAL A CA 1
ATOM 760 C C . VAL A 1 99 ? 1.338 -1.795 8.201 1.00 97.19 99 VAL A C 1
ATOM 762 O O . VAL A 1 99 ? 2.236 -2.196 7.462 1.00 97.19 99 VAL A O 1
ATOM 765 N N . GLU A 1 100 ? 1.282 -2.124 9.488 1.00 96.56 100 GLU A N 1
ATOM 766 C CA . GLU A 1 100 ? 2.308 -2.913 10.171 1.00 96.56 100 GLU A CA 1
ATOM 767 C C . GLU A 1 100 ? 2.389 -4.340 9.623 1.00 96.56 100 GLU A C 1
ATOM 769 O O . GLU A 1 100 ? 3.455 -4.779 9.181 1.00 96.56 100 GLU A O 1
ATOM 774 N N . GLN A 1 101 ? 1.262 -5.056 9.588 1.00 97.75 101 GLN A N 1
ATOM 775 C CA . GLN A 1 101 ? 1.235 -6.458 9.162 1.00 97.75 101 GLN A CA 1
ATOM 776 C C . GLN A 1 101 ? 1.514 -6.593 7.661 1.00 97.75 101 GLN A C 1
ATOM 778 O O . GLN A 1 101 ? 2.285 -7.465 7.247 1.00 97.75 101 GLN A O 1
ATOM 783 N N . LEU A 1 102 ? 0.960 -5.694 6.842 1.00 96.94 102 LEU A N 1
ATOM 784 C CA . LEU A 1 102 ? 1.174 -5.697 5.398 1.00 96.94 102 LEU A CA 1
ATOM 785 C C . LEU A 1 102 ? 2.617 -5.344 5.033 1.00 96.94 102 LEU A C 1
ATOM 787 O O . LEU A 1 102 ? 3.159 -5.932 4.104 1.00 96.94 102 LEU A O 1
ATOM 791 N N . SER A 1 103 ? 3.278 -4.445 5.770 1.00 96.31 103 SER A N 1
ATOM 792 C CA . SER A 1 103 ? 4.690 -4.119 5.510 1.00 96.31 103 SER A CA 1
ATOM 793 C C . SER A 1 103 ? 5.600 -5.325 5.736 1.00 96.31 103 SER A C 1
ATOM 795 O O . SER A 1 103 ? 6.452 -5.612 4.898 1.00 96.31 103 SER A O 1
ATOM 797 N N . VAL A 1 104 ? 5.383 -6.084 6.817 1.00 96.62 104 VAL A N 1
ATOM 798 C CA . VAL A 1 104 ? 6.127 -7.330 7.077 1.00 96.62 104 VAL A CA 1
ATOM 799 C C . VAL A 1 104 ? 5.905 -8.334 5.946 1.00 96.62 104 VAL A C 1
ATOM 801 O O . VAL A 1 104 ? 6.863 -8.917 5.435 1.00 96.62 104 VAL A O 1
ATOM 804 N N . TYR A 1 105 ? 4.652 -8.502 5.526 1.00 97.31 105 TYR A N 1
ATOM 805 C CA . TYR A 1 105 ? 4.288 -9.412 4.448 1.00 97.31 105 TYR A CA 1
ATOM 806 C C . TYR A 1 105 ? 4.900 -9.011 3.099 1.00 97.31 105 TYR A C 1
ATOM 808 O O . TYR A 1 105 ? 5.481 -9.856 2.420 1.00 97.31 105 TYR A O 1
ATOM 816 N N . ILE A 1 106 ? 4.848 -7.731 2.723 1.00 96.56 106 ILE A N 1
ATOM 817 C CA . ILE A 1 106 ? 5.445 -7.228 1.478 1.00 96.56 106 ILE A CA 1
ATOM 818 C C . ILE A 1 106 ? 6.968 -7.412 1.487 1.00 96.56 106 ILE A C 1
ATOM 820 O O . ILE A 1 106 ? 7.533 -7.897 0.507 1.00 96.56 106 ILE A O 1
ATOM 824 N N . ILE A 1 107 ? 7.644 -7.085 2.594 1.00 95.62 107 ILE A N 1
ATOM 825 C CA . ILE A 1 107 ? 9.100 -7.248 2.719 1.00 95.62 107 ILE A CA 1
ATOM 826 C C . ILE A 1 107 ? 9.502 -8.722 2.582 1.00 95.62 107 ILE A C 1
ATOM 828 O O . ILE A 1 107 ? 10.483 -9.022 1.898 1.00 95.62 107 ILE A O 1
ATOM 832 N N . ALA A 1 108 ? 8.732 -9.646 3.168 1.00 96.31 108 ALA A N 1
ATOM 833 C CA . ALA A 1 108 ? 8.981 -11.084 3.051 1.00 96.31 108 ALA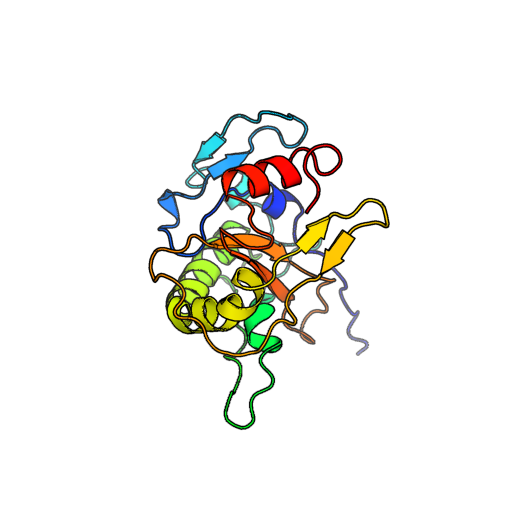 A CA 1
ATOM 834 C C . ALA A 1 108 ? 8.915 -11.590 1.597 1.00 96.31 108 ALA A C 1
ATOM 836 O O . ALA A 1 108 ? 9.602 -12.551 1.255 1.00 96.31 108 ALA A O 1
ATOM 837 N N . HIS A 1 109 ? 8.154 -10.912 0.733 1.00 95.56 109 HIS A N 1
ATOM 838 C CA . HIS A 1 109 ? 7.976 -11.262 -0.679 1.00 95.56 109 HIS A CA 1
ATOM 839 C C . HIS A 1 109 ? 8.711 -10.316 -1.645 1.00 95.56 109 HIS A C 1
ATOM 841 O O . HIS A 1 109 ? 8.500 -10.391 -2.856 1.00 95.56 109 HIS A O 1
ATOM 847 N N . LYS A 1 110 ? 9.608 -9.451 -1.142 1.00 94.56 110 LYS A N 1
ATOM 848 C CA . LYS A 1 110 ? 10.273 -8.389 -1.918 1.00 94.56 110 LYS A CA 1
ATOM 849 C C . LYS A 1 110 ? 10.849 -8.863 -3.254 1.00 94.56 110 LYS A C 1
ATOM 851 O O . LYS A 1 110 ? 10.604 -8.231 -4.276 1.00 94.56 110 LYS A O 1
ATOM 856 N N . ASN A 1 111 ? 11.622 -9.948 -3.253 1.00 91.50 111 ASN A N 1
ATOM 857 C CA . ASN A 1 111 ? 12.304 -10.411 -4.467 1.00 91.50 111 ASN A CA 1
ATOM 858 C C . ASN A 1 111 ? 11.305 -10.858 -5.539 1.00 91.50 111 ASN A C 1
ATOM 860 O O . ASN A 1 111 ? 11.419 -10.438 -6.684 1.00 91.50 111 ASN A O 1
ATOM 864 N N . THR A 1 112 ? 10.290 -11.632 -5.153 1.00 91.75 112 THR A N 1
ATOM 865 C CA . THR A 1 112 ? 9.244 -12.097 -6.071 1.00 91.75 112 THR A CA 1
ATOM 866 C C . THR A 1 112 ? 8.414 -10.933 -6.609 1.00 91.75 112 THR A C 1
ATOM 868 O O . THR A 1 112 ? 8.078 -10.923 -7.786 1.00 91.75 112 THR A O 1
ATOM 871 N N . ILE A 1 113 ? 8.129 -9.918 -5.784 1.00 93.75 113 ILE A N 1
ATOM 872 C CA . ILE A 1 113 ? 7.444 -8.695 -6.232 1.00 93.75 113 ILE A CA 1
ATOM 873 C C . ILE A 1 113 ? 8.284 -7.965 -7.282 1.00 93.75 113 ILE A C 1
ATOM 875 O O . ILE A 1 113 ? 7.764 -7.600 -8.331 1.00 93.75 113 ILE A O 1
ATOM 879 N N . LEU A 1 114 ? 9.582 -7.772 -7.031 1.00 91.50 114 LEU A N 1
ATOM 880 C CA . LEU A 1 114 ? 10.477 -7.118 -7.989 1.00 91.50 114 LEU A CA 1
ATOM 881 C C . LEU A 1 114 ? 10.576 -7.901 -9.305 1.00 91.50 114 LEU A C 1
ATOM 883 O O . LEU A 1 114 ? 10.525 -7.301 -10.373 1.00 91.50 114 LEU A O 1
ATOM 887 N N . GLU A 1 115 ? 10.668 -9.229 -9.241 1.00 88.38 115 GLU A N 1
ATOM 888 C CA . GLU A 1 115 ? 10.647 -10.096 -10.424 1.00 88.38 115 GLU A CA 1
ATOM 889 C C . GLU A 1 115 ? 9.334 -9.955 -11.206 1.00 88.38 115 GLU A C 1
ATOM 891 O O . GLU A 1 115 ? 9.363 -9.781 -12.425 1.00 88.38 115 GLU A O 1
ATOM 896 N N . ALA A 1 116 ? 8.195 -9.956 -10.510 1.00 88.94 116 ALA A N 1
ATOM 897 C CA . ALA A 1 116 ? 6.870 -9.786 -11.103 1.00 88.94 116 ALA A CA 1
ATOM 898 C C . ALA A 1 116 ? 6.662 -8.391 -11.713 1.00 88.94 116 ALA A C 1
ATOM 900 O O . ALA A 1 116 ? 5.920 -8.245 -12.682 1.00 88.94 116 ALA A O 1
ATOM 901 N N . LYS A 1 117 ? 7.348 -7.371 -11.184 1.00 88.12 117 LYS A N 1
ATOM 902 C CA . LYS A 1 117 ? 7.347 -6.002 -11.717 1.00 88.12 117 LYS A CA 1
ATOM 903 C C . LYS A 1 117 ? 8.257 -5.800 -12.929 1.00 88.12 117 LYS A C 1
ATOM 905 O O . LYS A 1 117 ? 8.081 -4.831 -13.663 1.00 88.12 117 LYS A O 1
ATOM 910 N N . GLY A 1 118 ? 9.184 -6.721 -13.195 1.00 85.31 118 GLY A N 1
ATOM 911 C CA . GLY A 1 118 ? 10.125 -6.637 -14.317 1.00 85.31 118 GLY A CA 1
ATOM 912 C C . GLY A 1 118 ? 9.493 -6.330 -15.682 1.00 85.31 118 GLY A C 1
ATOM 913 O O . GLY A 1 118 ? 9.981 -5.419 -16.352 1.00 85.31 118 GLY A O 1
ATOM 914 N N . PRO A 1 119 ? 8.411 -7.016 -16.097 1.00 81.12 119 PRO A N 1
ATOM 915 C CA . PRO A 1 119 ? 7.749 -6.747 -17.376 1.00 81.12 119 PRO A CA 1
ATOM 916 C C . PRO A 1 119 ? 7.151 -5.334 -17.480 1.00 81.12 119 PRO A C 1
ATOM 918 O O . PRO A 1 119 ? 7.242 -4.709 -18.535 1.00 81.12 119 PRO A O 1
ATOM 921 N N . PHE A 1 120 ? 6.603 -4.794 -16.386 1.00 80.31 120 PHE A N 1
ATOM 922 C CA . PHE A 1 120 ? 6.024 -3.444 -16.352 1.00 80.31 120 PHE A CA 1
ATOM 923 C C . PHE A 1 120 ? 7.100 -2.360 -16.514 1.00 80.31 120 PHE A C 1
ATOM 925 O O . PHE A 1 120 ? 6.908 -1.389 -17.237 1.00 80.31 120 PHE A O 1
ATOM 932 N N . LEU A 1 121 ? 8.288 -2.577 -15.941 1.00 79.69 121 LEU A N 1
ATOM 933 C CA . LEU A 1 121 ? 9.441 -1.676 -16.089 1.00 79.69 121 LEU A CA 1
ATOM 934 C C . LEU A 1 121 ? 10.067 -1.696 -17.492 1.00 79.69 121 LEU A C 1
ATOM 936 O O . LEU A 1 121 ? 10.786 -0.773 -17.865 1.00 79.69 121 LEU A O 1
ATOM 940 N N . GLN A 1 122 ? 9.844 -2.766 -18.255 1.00 71.81 122 GLN A N 1
ATOM 941 C CA . GLN A 1 122 ? 10.324 -2.900 -19.634 1.00 71.81 122 GLN A CA 1
ATOM 942 C C . GLN A 1 122 ? 9.298 -2.440 -20.668 1.00 71.81 122 GLN A C 1
ATOM 944 O O . GLN A 1 122 ? 9.602 -2.420 -21.862 1.00 71.81 122 GLN A O 1
ATOM 949 N N . THR A 1 123 ? 8.090 -2.091 -20.227 1.00 67.81 123 THR A N 1
ATOM 950 C CA . THR A 1 123 ? 7.045 -1.606 -21.120 1.00 67.81 123 THR A CA 1
ATOM 951 C C . THR A 1 123 ? 7.362 -0.161 -21.493 1.00 67.81 123 THR A C 1
ATOM 953 O O . THR A 1 123 ? 7.375 0.735 -20.651 1.00 67.81 123 THR A O 1
ATOM 956 N N . THR A 1 124 ? 7.654 0.071 -22.771 1.00 60.62 124 THR A N 1
ATOM 957 C CA . THR A 1 124 ? 7.833 1.414 -23.326 1.00 60.62 124 THR A CA 1
ATOM 958 C C . THR A 1 124 ? 6.570 1.857 -24.049 1.00 60.62 124 THR A C 1
ATOM 960 O O . THR A 1 124 ? 5.996 1.120 -24.846 1.00 60.62 124 THR A O 1
ATOM 963 N N . HIS A 1 125 ? 6.142 3.084 -23.774 1.00 62.62 125 HIS A N 1
ATOM 964 C CA . HIS A 1 125 ? 5.027 3.731 -24.453 1.00 62.62 125 HIS A CA 1
ATOM 965 C C . HIS A 1 125 ? 5.616 4.760 -25.426 1.00 62.62 125 HIS A C 1
ATOM 967 O O . HIS A 1 125 ? 6.332 5.675 -25.018 1.00 62.62 125 HIS A O 1
ATOM 973 N N . GLU A 1 126 ? 5.367 4.600 -26.724 1.00 60.72 126 GLU A N 1
ATOM 974 C CA . GLU A 1 126 ? 5.670 5.609 -27.736 1.00 60.72 126 GLU A CA 1
ATOM 975 C C . GLU A 1 126 ? 4.432 6.468 -27.978 1.00 60.72 126 GLU A C 1
ATOM 977 O O . GLU A 1 126 ? 3.404 6.003 -28.469 1.00 60.72 126 GLU A O 1
ATOM 982 N N . ILE A 1 127 ? 4.534 7.758 -27.675 1.00 60.53 127 ILE A N 1
ATOM 983 C CA . ILE A 1 127 ? 3.510 8.726 -28.065 1.00 60.53 127 ILE A CA 1
ATOM 984 C C . ILE A 1 127 ? 3.810 9.167 -29.498 1.00 60.53 127 ILE A C 1
ATOM 986 O O . ILE A 1 127 ? 4.863 9.745 -29.771 1.00 60.53 127 ILE A O 1
ATOM 990 N N . THR A 1 128 ? 2.882 8.905 -30.415 1.00 65.38 128 THR A N 1
ATOM 991 C CA . THR A 1 128 ? 2.958 9.352 -31.814 1.00 65.38 128 THR A CA 1
ATOM 992 C C . THR A 1 128 ? 1.867 10.383 -32.109 1.00 65.38 128 THR A C 1
ATOM 994 O O . THR A 1 128 ? 0.914 10.525 -31.342 1.00 65.38 128 THR A O 1
ATOM 997 N N . ASP A 1 129 ? 1.938 11.049 -33.266 1.00 67.56 129 ASP A N 1
ATOM 998 C CA . ASP A 1 129 ? 0.871 11.945 -33.748 1.00 67.56 129 ASP A CA 1
ATOM 999 C C . ASP A 1 129 ? -0.498 11.237 -33.898 1.00 67.56 129 ASP A C 1
ATOM 1001 O O . ASP A 1 129 ? -1.533 11.898 -33.992 1.00 67.56 129 ASP A O 1
ATOM 1005 N N . ALA A 1 130 ? -0.520 9.897 -33.921 1.00 71.06 130 ALA A N 1
ATOM 1006 C CA . ALA A 1 130 ? -1.725 9.069 -34.005 1.00 71.06 130 ALA A CA 1
ATOM 1007 C C . ALA A 1 130 ? -2.290 8.641 -32.634 1.00 71.06 130 ALA A C 1
ATOM 1009 O O . ALA A 1 130 ? -3.336 7.992 -32.589 1.00 71.06 130 ALA A O 1
ATOM 1010 N N . GLY A 1 131 ? -1.631 9.014 -31.533 1.00 61.09 131 GLY A N 1
ATOM 1011 C CA . GLY A 1 131 ? -1.969 8.602 -30.173 1.00 61.09 131 GLY A CA 1
ATOM 1012 C C . GLY A 1 131 ? -0.846 7.816 -29.498 1.00 61.09 131 GLY A C 1
ATOM 1013 O O . GLY A 1 131 ? 0.254 7.654 -30.037 1.00 61.09 131 GLY A O 1
ATOM 1014 N N . GLU A 1 132 ? -1.134 7.352 -28.287 1.00 56.25 132 GLU A N 1
ATOM 1015 C CA . GLU A 1 132 ? -0.235 6.518 -27.499 1.00 56.25 132 GLU A CA 1
ATOM 1016 C C . GLU A 1 132 ? -0.204 5.086 -28.048 1.00 56.25 132 GLU A C 1
ATOM 1018 O O . GLU A 1 132 ? -1.233 4.421 -28.178 1.00 56.25 132 GLU A O 1
ATOM 1023 N N . HIS A 1 133 ? 0.990 4.614 -28.390 1.00 57.91 133 HIS A N 1
ATOM 1024 C CA . HIS A 1 133 ? 1.256 3.249 -28.809 1.00 57.91 133 HIS A CA 1
ATOM 1025 C C . HIS A 1 133 ? 2.147 2.568 -27.775 1.00 57.91 133 HIS A C 1
ATOM 1027 O O . HIS A 1 133 ? 3.249 3.024 -27.494 1.00 57.91 133 HIS A O 1
ATOM 1033 N N . VAL A 1 134 ? 1.715 1.424 -27.253 1.00 57.00 134 VAL A N 1
ATOM 1034 C CA . VAL A 1 134 ? 2.587 0.568 -26.440 1.00 57.00 134 VAL A CA 1
ATOM 1035 C C . VAL A 1 134 ? 3.592 -0.111 -27.374 1.00 57.00 134 VAL A C 1
ATOM 1037 O O . VAL A 1 134 ? 3.215 -0.925 -28.222 1.00 57.00 134 VAL A O 1
ATOM 1040 N N . VAL A 1 135 ? 4.872 0.240 -27.257 1.00 54.56 135 VAL A N 1
ATOM 1041 C CA . VAL A 1 135 ? 5.967 -0.305 -28.068 1.00 54.56 135 VAL A CA 1
ATOM 1042 C C . VAL A 1 135 ? 6.854 -1.127 -27.159 1.00 54.56 135 VAL A C 1
ATOM 1044 O O . VAL A 1 135 ? 7.754 -0.631 -26.498 1.00 54.56 135 VAL A O 1
ATOM 1047 N N . GLY A 1 136 ? 6.551 -2.415 -27.111 1.00 52.78 136 GLY A N 1
ATOM 1048 C CA . GLY A 1 136 ? 7.119 -3.346 -26.150 1.00 52.78 136 GLY A CA 1
ATOM 1049 C C . GLY A 1 136 ? 5.974 -4.153 -25.578 1.00 52.78 136 GLY A C 1
ATOM 1050 O O . GLY A 1 136 ? 5.278 -3.707 -24.677 1.00 52.78 136 GLY A O 1
ATOM 1051 N N . ILE A 1 137 ? 5.731 -5.334 -26.146 1.00 49.16 137 ILE A N 1
ATOM 1052 C CA . ILE A 1 137 ? 4.900 -6.315 -25.448 1.00 49.16 137 ILE A CA 1
ATOM 1053 C C . ILE A 1 137 ? 5.645 -6.585 -24.137 1.00 49.16 137 ILE A C 1
ATOM 1055 O O . ILE A 1 137 ? 6.850 -6.837 -24.241 1.00 49.16 137 ILE A O 1
ATOM 1059 N N . PRO A 1 138 ? 5.002 -6.549 -22.954 1.00 50.53 138 PRO A N 1
ATOM 1060 C CA . PRO A 1 138 ? 5.598 -7.081 -21.740 1.00 50.53 138 PRO A CA 1
ATOM 1061 C C . PRO A 1 138 ? 5.893 -8.555 -22.006 1.00 50.53 138 PRO A C 1
ATOM 1063 O O . PRO A 1 138 ? 5.060 -9.444 -21.845 1.00 50.53 138 PRO A O 1
ATOM 1066 N N . CYS A 1 139 ? 7.078 -8.834 -22.534 1.00 45.84 139 CYS A N 1
ATOM 1067 C CA . CYS A 1 139 ? 7.601 -10.167 -22.530 1.00 45.84 139 CYS A CA 1
ATOM 1068 C C . CYS A 1 139 ? 7.857 -10.440 -21.052 1.00 45.84 139 CYS A C 1
ATOM 1070 O O . CYS A 1 139 ? 8.582 -9.698 -20.393 1.00 45.84 139 CYS A O 1
ATOM 1072 N N . TYR A 1 140 ? 7.272 -11.513 -20.522 1.00 51.31 140 TYR A N 1
ATOM 1073 C CA . TYR A 1 140 ? 7.629 -12.078 -19.217 1.00 51.31 140 TYR A CA 1
ATOM 1074 C C . TYR A 1 140 ? 9.071 -12.630 -19.228 1.00 51.31 140 TYR A C 1
ATOM 1076 O O . TYR A 1 140 ? 9.373 -13.695 -18.699 1.00 51.31 140 TYR A O 1
ATOM 1084 N N . GLN A 1 141 ? 9.990 -11.942 -19.901 1.00 49.22 141 GLN A N 1
ATOM 1085 C CA . GLN A 1 141 ? 11.405 -12.093 -19.690 1.00 49.22 141 GLN A CA 1
ATOM 1086 C C . GLN A 1 141 ? 11.707 -11.288 -18.439 1.00 49.22 141 GLN A C 1
ATOM 1088 O O . GLN A 1 141 ? 11.736 -10.061 -18.463 1.00 49.22 141 GLN A O 1
ATOM 1093 N N . TYR A 1 142 ? 11.894 -12.009 -17.337 1.00 53.09 142 TYR A N 1
ATOM 1094 C CA . TYR A 1 142 ? 12.426 -11.481 -16.092 1.00 53.09 142 TYR A CA 1
ATOM 1095 C C . TYR A 1 142 ? 13.725 -10.723 -16.380 1.00 53.09 142 TYR A C 1
ATOM 1097 O O . TYR A 1 142 ? 14.813 -11.299 -16.423 1.00 53.09 142 TYR A O 1
ATOM 1105 N N . GLY A 1 143 ? 13.624 -9.419 -16.626 1.00 54.62 143 GLY A N 1
ATOM 1106 C CA . GLY A 1 143 ? 14.783 -8.553 -16.544 1.00 54.62 143 GLY A CA 1
ATOM 1107 C C . GLY A 1 143 ? 15.209 -8.499 -15.099 1.00 54.62 143 GLY A C 1
ATOM 1108 O O . GLY A 1 143 ? 14.377 -8.503 -14.193 1.00 54.62 143 GLY A O 1
ATOM 1109 N N . THR A 1 144 ? 16.512 -8.434 -14.878 1.00 64.75 144 THR A N 1
ATOM 1110 C CA . THR A 1 144 ? 17.036 -8.176 -13.546 1.00 64.75 144 THR A CA 1
ATOM 1111 C C . THR A 1 144 ? 16.599 -6.775 -13.120 1.00 64.75 144 THR A C 1
ATOM 1113 O O . THR A 1 144 ? 17.215 -5.782 -13.504 1.00 64.75 144 THR A O 1
ATOM 1116 N N . VAL A 1 145 ? 15.517 -6.691 -12.346 1.00 80.12 145 VAL A N 1
ATOM 1117 C CA . VAL A 1 145 ? 15.120 -5.458 -11.670 1.00 80.12 145 VAL A CA 1
ATOM 1118 C C . VAL A 1 145 ? 16.142 -5.181 -10.579 1.00 80.12 145 VAL A C 1
ATOM 1120 O O . VAL A 1 145 ? 16.585 -6.089 -9.871 1.00 80.12 145 VAL A O 1
ATOM 1123 N N . SER A 1 146 ? 16.563 -3.924 -10.462 1.00 84.38 146 SER A N 1
ATOM 1124 C CA . SER A 1 146 ? 17.500 -3.533 -9.417 1.00 84.38 146 SER A CA 1
ATOM 1125 C C . SER A 1 146 ? 16.907 -3.863 -8.039 1.00 84.38 146 SER A C 1
ATOM 1127 O O . SER A 1 146 ? 15.765 -3.494 -7.765 1.00 84.38 146 SER A O 1
ATOM 1129 N N . PRO A 1 147 ? 17.666 -4.470 -7.107 1.00 85.06 147 PRO A N 1
ATOM 1130 C CA . PRO A 1 147 ? 17.190 -4.698 -5.737 1.00 85.06 147 PRO A CA 1
ATOM 1131 C C . PRO A 1 147 ? 16.898 -3.391 -4.973 1.00 85.06 147 PRO A C 1
ATOM 1133 O O . PRO A 1 147 ? 16.291 -3.418 -3.895 1.00 85.06 147 PRO A O 1
ATOM 1136 N N . ASN A 1 148 ? 17.342 -2.260 -5.532 1.00 87.44 148 ASN A N 1
ATOM 1137 C CA . ASN A 1 148 ? 17.131 -0.909 -5.025 1.00 87.44 148 ASN A CA 1
ATOM 1138 C C . ASN A 1 148 ? 15.987 -0.168 -5.739 1.00 87.44 148 ASN A C 1
ATOM 1140 O O . ASN A 1 148 ? 15.797 1.015 -5.465 1.00 87.44 148 ASN A O 1
ATOM 1144 N N . THR A 1 149 ? 15.254 -0.815 -6.654 1.00 90.75 149 THR A N 1
ATOM 1145 C CA . THR A 1 149 ? 14.049 -0.228 -7.253 1.00 90.75 1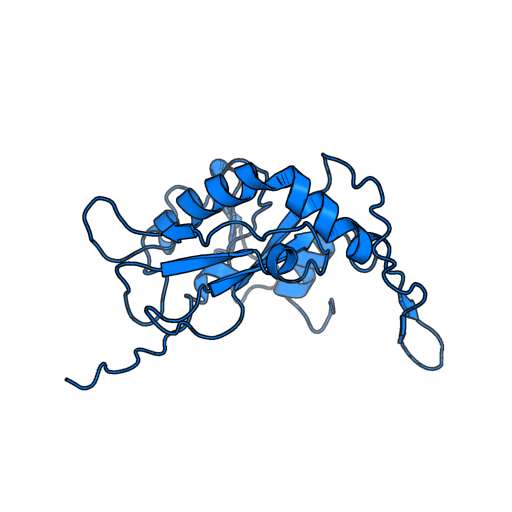49 THR A CA 1
ATOM 1146 C C . THR A 1 149 ? 13.054 0.107 -6.148 1.00 90.75 149 THR A C 1
ATOM 1148 O O . THR A 1 149 ? 12.730 -0.737 -5.306 1.00 90.75 149 THR A O 1
ATOM 1151 N N . LYS A 1 150 ? 12.595 1.359 -6.132 1.00 93.12 150 LYS A N 1
ATOM 1152 C CA . LYS A 1 150 ? 11.567 1.813 -5.199 1.00 93.12 150 LYS A CA 1
ATOM 1153 C C . LYS A 1 150 ? 10.209 1.329 -5.678 1.00 93.12 150 LYS A C 1
ATOM 1155 O O . LYS A 1 150 ? 9.939 1.341 -6.873 1.00 93.12 150 LYS A O 1
ATOM 1160 N N . VAL A 1 151 ? 9.364 0.926 -4.740 1.00 94.69 151 VAL A N 1
ATOM 1161 C CA . VAL A 1 151 ? 7.999 0.484 -5.026 1.00 94.69 151 VAL A CA 1
ATOM 1162 C C . VAL A 1 151 ? 7.072 1.225 -4.081 1.00 94.69 151 VAL A C 1
ATOM 1164 O O . VAL A 1 151 ? 7.264 1.179 -2.867 1.00 94.69 151 VAL A O 1
ATOM 1167 N N . ALA A 1 152 ? 6.114 1.948 -4.637 1.00 95.50 152 ALA A N 1
ATOM 1168 C CA . ALA A 1 152 ? 5.082 2.667 -3.925 1.00 95.50 152 ALA A CA 1
ATOM 1169 C C . ALA A 1 152 ? 3.892 1.758 -3.621 1.00 95.50 152 ALA A C 1
ATOM 1171 O O . ALA A 1 152 ? 3.583 0.833 -4.373 1.00 9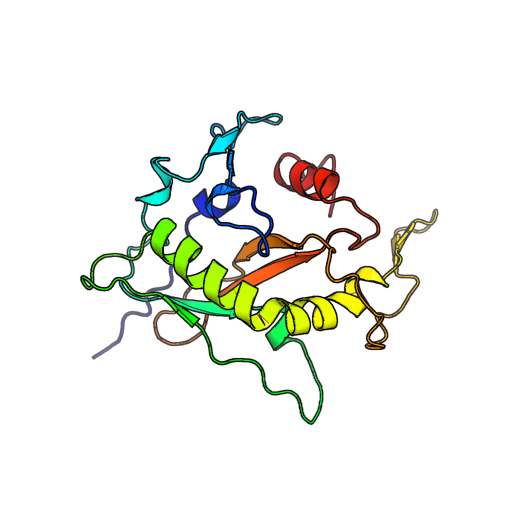5.50 152 ALA A O 1
ATOM 1172 N N . PHE A 1 153 ? 3.211 2.059 -2.520 1.00 95.19 153 PHE A N 1
ATOM 1173 C CA . PHE A 1 153 ? 1.841 1.603 -2.325 1.00 95.19 153 PHE A CA 1
ATOM 1174 C C . PHE A 1 153 ? 0.924 2.460 -3.198 1.00 95.19 153 PHE A C 1
ATOM 1176 O O . PHE A 1 153 ? 0.934 3.688 -3.080 1.00 95.19 153 PHE A O 1
ATOM 1183 N N . GLU A 1 154 ? 0.155 1.814 -4.064 1.00 93.38 154 GLU A N 1
ATOM 1184 C CA . GLU A 1 154 ? -0.782 2.492 -4.953 1.00 93.38 154 GLU A CA 1
ATOM 1185 C C . GLU A 1 154 ? -2.155 2.582 -4.307 1.00 93.38 154 GLU A C 1
ATOM 1187 O O . GLU A 1 154 ? -2.658 3.682 -4.066 1.00 93.38 154 GLU A O 1
ATOM 1192 N N . GLY A 1 155 ? -2.686 1.445 -3.881 1.00 93.62 155 GLY A N 1
ATOM 1193 C CA . GLY A 1 155 ? -3.988 1.395 -3.251 1.00 93.62 155 GLY A CA 1
ATOM 1194 C C . GLY A 1 155 ? -4.467 -0.028 -3.034 1.00 93.62 155 GLY A C 1
ATOM 1195 O O . GLY A 1 155 ? -3.692 -0.989 -2.997 1.00 93.62 155 GLY A O 1
ATOM 1196 N N . PHE A 1 156 ? -5.778 -0.131 -2.875 1.00 94.31 156 PHE A N 1
ATOM 1197 C CA . PHE A 1 156 ? -6.497 -1.391 -2.857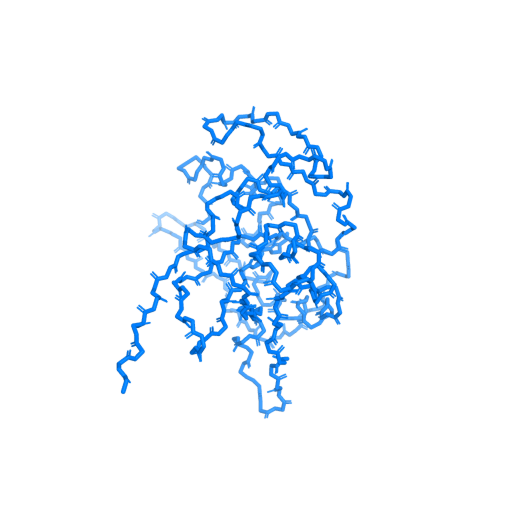 1.00 94.31 156 PHE A CA 1
ATOM 1198 C C . PHE A 1 156 ? -7.501 -1.395 -4.000 1.00 94.31 156 PHE A C 1
ATOM 1200 O O . PHE A 1 156 ? -8.126 -0.370 -4.273 1.00 94.31 156 PHE A O 1
ATOM 1207 N N . PHE A 1 157 ? -7.699 -2.557 -4.611 1.00 87.00 157 PHE A N 1
ATOM 1208 C CA . PHE A 1 157 ? -8.649 -2.713 -5.705 1.00 87.00 157 PHE A CA 1
ATOM 1209 C C . PHE A 1 157 ? -9.948 -3.384 -5.245 1.00 87.00 157 PHE A C 1
ATOM 1211 O O . PHE A 1 157 ? -9.934 -4.379 -4.521 1.00 87.00 157 PHE A O 1
ATOM 1218 N N . GLY A 1 158 ? -11.088 -2.888 -5.730 1.00 83.81 158 GLY A N 1
ATOM 1219 C CA . GLY A 1 158 ? -12.398 -3.513 -5.527 1.00 83.81 158 GLY A CA 1
ATOM 1220 C C . GLY A 1 158 ? -13.019 -3.310 -4.137 1.00 83.81 158 GLY A C 1
ATOM 1221 O O . GLY A 1 158 ? -12.553 -2.523 -3.317 1.00 83.81 158 GLY A O 1
ATOM 1222 N N . SER A 1 159 ? -14.133 -4.007 -3.896 1.00 82.12 159 SER A N 1
ATOM 1223 C CA . SER A 1 159 ? -14.865 -3.997 -2.623 1.00 82.12 159 SER A CA 1
ATOM 1224 C C . SER A 1 159 ? -14.521 -5.210 -1.760 1.00 82.12 159 SER A C 1
ATOM 1226 O O . SER A 1 159 ? -14.203 -6.284 -2.270 1.00 82.12 159 SER A O 1
ATOM 1228 N N . ILE A 1 160 ? -14.666 -5.069 -0.447 1.00 85.38 160 ILE A N 1
ATOM 1229 C CA . ILE A 1 160 ? -14.436 -6.140 0.517 1.00 85.38 160 ILE A CA 1
ATOM 1230 C C . ILE A 1 160 ? -15.703 -6.979 0.650 1.00 85.38 160 ILE A C 1
ATOM 1232 O O . ILE A 1 160 ? -16.712 -6.515 1.180 1.00 85.38 160 ILE A O 1
ATOM 1236 N N . GLU A 1 161 ? -15.618 -8.238 0.223 1.00 82.31 161 GLU A N 1
ATOM 1237 C CA . GLU A 1 161 ? -16.618 -9.270 0.505 1.00 82.31 161 GLU A CA 1
ATOM 1238 C C . GLU A 1 161 ? -16.123 -10.144 1.664 1.00 82.31 161 GLU A C 1
ATOM 1240 O O . GLU A 1 161 ? -15.309 -11.059 1.480 1.00 82.31 161 GLU A O 1
ATOM 1245 N N . VAL A 1 162 ? -16.595 -9.848 2.880 1.00 74.56 162 VAL A N 1
ATOM 1246 C CA . VAL A 1 162 ? -16.103 -10.487 4.113 1.00 74.56 162 VAL A CA 1
ATOM 1247 C C . VAL A 1 162 ? -16.191 -12.015 4.026 1.00 74.56 162 VAL A C 1
ATOM 1249 O O . VAL A 1 162 ? -17.259 -12.588 3.813 1.00 74.56 162 VAL A O 1
ATOM 1252 N N . GLY A 1 163 ? -15.052 -12.683 4.234 1.00 70.38 163 GLY A N 1
ATOM 1253 C CA . GLY A 1 163 ? -14.950 -14.146 4.249 1.00 70.38 163 GLY A CA 1
ATOM 1254 C C . GLY A 1 163 ? -14.975 -14.816 2.872 1.00 70.38 163 GLY A C 1
ATOM 1255 O O . GLY A 1 163 ? -15.028 -16.045 2.815 1.00 70.38 163 GLY A O 1
ATOM 1256 N N . ARG A 1 164 ? -14.943 -14.044 1.776 1.00 77.31 164 ARG A N 1
ATOM 1257 C CA . ARG A 1 164 ? -15.003 -14.576 0.408 1.00 77.31 164 ARG A CA 1
ATOM 1258 C C . ARG A 1 164 ? -13.692 -14.422 -0.349 1.00 77.31 164 ARG A C 1
ATOM 1260 O O . ARG A 1 164 ? -13.156 -15.419 -0.827 1.00 77.31 164 ARG A O 1
ATOM 1267 N N . TYR A 1 165 ? -13.176 -13.197 -0.425 1.00 83.06 165 TYR A N 1
ATOM 1268 C CA . TYR A 1 165 ? -11.986 -12.870 -1.207 1.00 83.06 165 TYR A CA 1
ATOM 1269 C C . TYR A 1 165 ? -10.998 -12.039 -0.395 1.00 83.06 165 TYR A C 1
ATOM 1271 O O . TYR A 1 165 ? -11.382 -11.285 0.499 1.00 83.06 165 TYR A O 1
ATOM 1279 N N . ALA A 1 166 ? -9.715 -12.200 -0.716 1.00 91.38 166 ALA A N 1
ATOM 1280 C CA . ALA A 1 166 ? -8.677 -11.308 -0.231 1.00 91.38 166 ALA A CA 1
ATOM 1281 C C . ALA A 1 166 ? -8.696 -10.013 -1.050 1.00 91.38 166 ALA A C 1
ATOM 1283 O O . ALA A 1 166 ? -8.868 -10.055 -2.266 1.00 91.38 166 ALA A O 1
ATOM 1284 N N . VAL A 1 167 ? -8.508 -8.885 -0.376 1.00 94.44 167 VAL A N 1
ATOM 1285 C CA . VAL A 1 167 ? -8.411 -7.558 -0.979 1.00 94.44 167 VAL A CA 1
ATOM 1286 C C . VAL A 1 167 ? -7.074 -7.451 -1.723 1.00 94.44 167 VAL A C 1
ATOM 1288 O O . VAL A 1 167 ? -6.021 -7.605 -1.089 1.00 94.44 167 VAL A O 1
ATOM 1291 N N . PRO A 1 168 ? -7.076 -7.199 -3.042 1.00 94.31 168 PRO A N 1
ATOM 1292 C CA . PRO A 1 168 ? -5.854 -6.977 -3.798 1.00 94.31 168 PRO A CA 1
ATOM 1293 C C . PRO A 1 168 ? -5.170 -5.675 -3.378 1.00 94.31 168 PRO A C 1
ATOM 1295 O O . PRO A 1 168 ? -5.796 -4.619 -3.284 1.00 94.31 168 PRO A O 1
ATOM 1298 N N . VAL A 1 169 ? -3.869 -5.771 -3.128 1.00 96.44 169 VAL A N 1
ATOM 1299 C CA . VAL A 1 169 ? -2.958 -4.660 -2.863 1.00 96.44 169 VAL A CA 1
ATOM 1300 C C . VAL A 1 169 ? -2.244 -4.316 -4.158 1.00 96.44 169 VAL A C 1
ATOM 1302 O O . VAL A 1 169 ? -1.489 -5.142 -4.685 1.00 96.44 169 VAL A O 1
ATOM 1305 N N . GLU A 1 170 ? -2.452 -3.092 -4.626 1.00 95.19 170 GLU A N 1
ATOM 1306 C CA . GLU A 1 170 ? -1.808 -2.551 -5.815 1.00 95.19 170 GLU A CA 1
ATOM 1307 C C . GLU A 1 170 ? -0.499 -1.859 -5.429 1.00 95.19 170 GLU A C 1
ATOM 1309 O O . GLU A 1 170 ? -0.392 -1.138 -4.427 1.00 95.19 170 GLU A O 1
ATOM 1314 N N . LEU A 1 171 ? 0.533 -2.131 -6.220 1.00 95.19 171 LEU A N 1
ATOM 1315 C CA . LEU A 1 171 ? 1.884 -1.631 -6.024 1.00 95.19 171 LEU A CA 1
ATOM 1316 C C . LEU A 1 171 ? 2.352 -1.007 -7.328 1.00 95.19 171 LEU A C 1
ATOM 1318 O O . LEU A 1 171 ? 2.128 -1.593 -8.381 1.00 95.19 171 LEU A O 1
ATOM 1322 N N . TRP A 1 172 ? 3.112 0.079 -7.247 1.00 94.81 172 TRP A N 1
ATOM 1323 C CA . TRP A 1 172 ? 3.672 0.759 -8.414 1.00 94.81 172 TRP A CA 1
ATOM 1324 C C . TRP A 1 172 ? 5.192 0.889 -8.277 1.00 94.81 172 TRP A C 1
ATOM 1326 O O . TRP A 1 172 ? 5.684 1.388 -7.266 1.00 94.81 172 TRP A O 1
ATOM 1336 N N . ALA A 1 173 ? 5.973 0.408 -9.240 1.00 93.56 173 ALA A N 1
ATOM 1337 C CA . ALA A 1 173 ? 7.432 0.455 -9.208 1.00 93.56 173 ALA A CA 1
ATOM 1338 C C . ALA A 1 173 ? 7.988 1.680 -9.948 1.00 93.56 173 ALA A C 1
ATOM 1340 O O . ALA A 1 173 ? 7.569 2.024 -11.048 1.00 93.56 173 ALA A O 1
ATOM 1341 N N . GLU A 1 174 ? 9.007 2.314 -9.365 1.00 91.81 174 GLU A N 1
ATOM 1342 C CA . GLU A 1 174 ? 9.721 3.414 -10.009 1.00 91.81 174 GLU A CA 1
ATOM 1343 C C . GLU A 1 174 ? 10.338 2.961 -11.337 1.00 91.81 174 GLU A C 1
ATOM 1345 O O . GLU A 1 174 ? 11.131 2.016 -11.378 1.00 91.81 174 GLU A O 1
ATOM 1350 N N . GLY A 1 175 ? 9.995 3.675 -12.410 1.00 87.62 175 GLY A N 1
ATOM 1351 C CA . GLY A 1 175 ? 10.357 3.346 -13.783 1.00 87.62 175 GLY A CA 1
ATOM 1352 C C . GLY A 1 175 ? 9.226 2.713 -14.594 1.00 87.62 175 GLY A C 1
ATOM 1353 O O . GLY A 1 175 ? 9.378 2.626 -15.812 1.00 87.62 175 GLY A O 1
ATOM 1354 N N . GLU A 1 176 ? 8.104 2.318 -13.976 1.00 88.25 176 GLU A N 1
ATOM 1355 C CA . GLU A 1 176 ? 6.905 1.922 -14.727 1.00 88.25 176 GLU A CA 1
ATOM 1356 C C . GLU A 1 176 ? 6.474 3.099 -15.612 1.00 88.25 176 GLU A C 1
ATOM 1358 O O . GLU A 1 176 ? 6.561 4.263 -15.208 1.00 88.25 176 GLU A O 1
ATOM 1363 N N . GLU A 1 177 ? 6.149 2.802 -16.874 1.00 82.62 177 GLU A N 1
ATOM 1364 C CA . GLU A 1 177 ? 5.819 3.804 -17.902 1.00 82.62 177 GLU A CA 1
ATOM 1365 C C . GLU A 1 177 ? 6.888 4.903 -18.075 1.00 82.62 177 GLU A C 1
ATOM 1367 O O . GLU A 1 177 ? 6.615 6.032 -18.493 1.00 82.62 177 GLU A O 1
ATOM 1372 N N . SER A 1 178 ? 8.147 4.586 -17.746 1.00 83.31 178 SER A N 1
ATOM 1373 C CA . SER A 1 178 ? 9.268 5.535 -17.736 1.00 83.31 178 SER A CA 1
ATOM 1374 C C . SER A 1 178 ? 9.066 6.745 -16.807 1.00 83.31 178 SER A C 1
ATOM 1376 O O . SER A 1 178 ? 9.646 7.811 -17.040 1.00 83.31 178 SER A O 1
ATOM 1378 N N . LYS A 1 179 ? 8.262 6.609 -15.743 1.00 88.44 179 LYS A N 1
ATOM 1379 C CA . LYS A 1 179 ? 8.001 7.675 -14.763 1.00 88.44 179 LYS A CA 1
ATOM 1380 C C . LYS A 1 179 ? 8.832 7.504 -13.493 1.00 88.44 179 LYS A C 1
ATOM 1382 O O . LYS A 1 179 ? 9.246 6.409 -13.118 1.00 88.44 179 LYS A O 1
ATOM 1387 N N . THR A 1 180 ? 9.083 8.617 -12.809 1.00 91.50 180 THR A N 1
ATOM 1388 C CA . THR A 1 180 ? 9.772 8.628 -11.510 1.00 91.50 180 THR A CA 1
ATOM 1389 C C . THR A 1 180 ? 8.780 8.462 -10.364 1.00 91.50 180 THR A C 1
ATOM 1391 O O . THR A 1 180 ? 7.597 8.765 -10.511 1.00 91.50 180 THR A O 1
ATOM 1394 N N . LEU A 1 181 ? 9.267 8.075 -9.182 1.00 90.75 181 LEU A N 1
ATOM 1395 C CA . LEU A 1 181 ? 8.428 8.026 -7.982 1.00 90.75 181 LEU A CA 1
ATOM 1396 C C . LEU A 1 181 ? 7.836 9.402 -7.620 1.00 90.75 181 LEU A C 1
ATOM 1398 O O . LEU A 1 181 ? 6.723 9.495 -7.119 1.00 90.75 181 LEU A O 1
ATOM 1402 N N . GLU A 1 182 ? 8.561 10.486 -7.901 1.00 90.50 182 GLU A N 1
ATOM 1403 C CA . GLU A 1 182 ? 8.044 11.848 -7.721 1.00 90.50 182 GLU A CA 1
ATOM 1404 C C . GLU A 1 182 ? 6.862 12.141 -8.657 1.00 90.50 182 GLU A C 1
ATOM 1406 O O . GLU A 1 182 ? 5.889 12.765 -8.238 1.00 90.50 182 GLU A O 1
ATOM 1411 N N . TYR A 1 183 ? 6.925 11.678 -9.911 1.00 90.44 183 TYR A N 1
ATOM 1412 C CA . TYR A 1 183 ? 5.817 11.811 -10.858 1.00 90.44 183 TYR A CA 1
ATOM 1413 C C . TYR A 1 183 ? 4.589 11.029 -10.387 1.00 90.44 183 TYR A C 1
ATOM 1415 O O . TYR A 1 183 ? 3.488 11.562 -10.435 1.00 90.44 183 TYR A O 1
ATOM 1423 N N . PHE A 1 184 ? 4.788 9.816 -9.865 1.00 92.00 184 PHE A N 1
ATOM 1424 C CA . PHE A 1 184 ? 3.718 9.010 -9.277 1.00 92.00 184 PHE A CA 1
ATOM 1425 C C . PHE A 1 184 ? 3.013 9.719 -8.108 1.00 92.00 184 PHE A C 1
ATOM 1427 O O . PHE A 1 184 ? 1.791 9.740 -8.024 1.00 92.00 184 PHE A O 1
ATOM 1434 N N . TRP A 1 185 ? 3.744 10.378 -7.207 1.00 89.25 185 TRP A N 1
ATOM 1435 C CA . TRP A 1 185 ? 3.076 11.134 -6.138 1.00 89.25 185 TRP A CA 1
ATOM 1436 C C . TRP A 1 185 ? 2.336 12.370 -6.668 1.00 89.25 185 TRP A C 1
ATOM 1438 O O . TRP A 1 185 ? 1.264 12.708 -6.171 1.00 89.25 185 TRP A O 1
ATOM 1448 N N . LYS A 1 186 ? 2.866 13.020 -7.711 1.00 88.00 186 LYS A N 1
ATOM 1449 C CA . LYS A 1 186 ? 2.195 14.143 -8.383 1.00 88.00 186 LYS A CA 1
ATOM 1450 C C . LYS A 1 186 ? 0.924 13.718 -9.120 1.00 88.00 186 LYS A C 1
ATOM 1452 O O . LYS A 1 186 ? -0.043 14.475 -9.102 1.00 88.00 186 LYS A O 1
ATOM 1457 N N . SER A 1 187 ? 0.894 12.531 -9.728 1.00 88.19 187 SER A N 1
ATOM 1458 C CA . SER A 1 187 ? -0.303 11.996 -10.391 1.00 88.19 187 SER A CA 1
ATOM 1459 C C . SER A 1 187 ? -1.428 11.698 -9.418 1.00 88.19 187 SER A C 1
ATOM 1461 O O . SER A 1 187 ? -2.581 11.963 -9.735 1.00 88.19 187 SER A O 1
ATOM 1463 N N . ARG A 1 188 ? -1.113 11.252 -8.201 1.00 85.56 188 ARG A N 1
ATOM 1464 C CA . ARG A 1 188 ? -2.127 11.078 -7.154 1.00 85.56 188 ARG A CA 1
ATOM 1465 C C . ARG A 1 188 ? -2.759 12.399 -6.723 1.00 85.56 188 ARG A C 1
ATOM 1467 O O . ARG A 1 188 ? -3.975 12.468 -6.596 1.00 85.56 188 ARG A O 1
ATOM 1474 N N . ALA A 1 189 ? -1.949 13.443 -6.548 1.00 82.31 189 ALA A N 1
ATOM 1475 C CA . ALA A 1 189 ? -2.440 14.767 -6.163 1.00 82.31 189 ALA A CA 1
ATOM 1476 C C . ALA A 1 189 ? -3.170 15.490 -7.313 1.00 82.31 189 ALA A C 1
ATOM 1478 O O . ALA A 1 189 ? -4.127 16.228 -7.086 1.00 82.31 189 ALA A O 1
ATOM 1479 N N . ASN A 1 190 ? -2.728 15.301 -8.562 1.00 82.94 190 ASN A N 1
ATOM 1480 C CA . ASN A 1 190 ? -3.327 15.937 -9.734 1.00 82.94 190 ASN A CA 1
ATOM 1481 C C . ASN A 1 190 ? -3.283 15.026 -10.980 1.00 82.94 190 ASN A C 1
ATOM 1483 O O . ASN A 1 190 ? -2.475 15.249 -11.891 1.00 82.94 190 ASN A O 1
ATOM 1487 N N . PRO A 1 191 ? -4.197 14.044 -11.085 1.00 83.44 191 PRO A N 1
ATOM 1488 C CA . PRO A 1 191 ? -4.171 13.047 -12.161 1.00 83.44 191 PRO A CA 1
ATOM 1489 C C . PRO A 1 191 ? -4.459 13.644 -13.542 1.00 83.44 191 PRO A C 1
ATOM 1491 O O . PRO A 1 191 ? -4.116 13.063 -14.567 1.00 83.44 191 PRO A O 1
ATOM 1494 N N . ARG A 1 192 ? -5.083 14.829 -13.601 1.00 81.88 192 ARG A N 1
ATOM 1495 C CA . ARG A 1 192 ? -5.341 15.526 -14.870 1.00 81.88 192 ARG A CA 1
ATOM 1496 C C . ARG A 1 192 ? -4.085 16.166 -15.453 1.00 81.88 192 ARG A C 1
ATOM 1498 O O . ARG A 1 192 ? -3.973 16.259 -16.670 1.00 81.88 192 ARG A O 1
ATOM 1505 N N . GLU A 1 193 ? -3.192 16.660 -14.601 1.00 82.12 193 GLU A N 1
ATOM 1506 C CA . GLU A 1 193 ? -1.937 17.291 -15.022 1.00 82.12 193 GLU A CA 1
ATOM 1507 C C . GLU A 1 193 ? -0.810 16.264 -15.176 1.00 82.12 193 GLU A C 1
ATOM 1509 O O . GLU A 1 193 ? 0.027 16.386 -16.072 1.00 82.12 193 GLU A O 1
ATOM 1514 N N . PHE A 1 194 ? -0.825 15.221 -14.346 1.00 83.12 194 PHE A N 1
ATOM 1515 C CA . PHE A 1 194 ? 0.157 14.144 -14.345 1.00 83.12 194 PHE A CA 1
ATOM 1516 C C . PHE A 1 194 ? -0.558 12.799 -14.538 1.00 83.12 194 PHE A C 1
ATOM 1518 O O . PHE A 1 194 ? -0.780 12.094 -13.562 1.00 83.12 194 PHE A O 1
ATOM 1525 N N . PRO A 1 195 ? -0.971 12.440 -15.762 1.00 81.62 195 PRO A N 1
ATOM 1526 C CA . PRO A 1 195 ? -1.635 11.164 -16.000 1.00 81.62 195 PRO A CA 1
ATOM 1527 C C . PRO A 1 195 ? -0.661 9.985 -15.852 1.00 81.62 195 PRO A C 1
ATOM 1529 O O . PRO A 1 195 ? 0.455 10.026 -16.389 1.00 81.62 195 PRO A O 1
ATOM 1532 N N . LEU A 1 196 ? -1.126 8.971 -15.120 1.00 78.25 196 LEU A N 1
ATOM 1533 C CA . LEU A 1 196 ? -0.699 7.572 -15.182 1.00 78.25 196 LEU A CA 1
ATOM 1534 C C . LEU A 1 196 ? -1.833 6.788 -15.850 1.00 78.25 196 LEU A C 1
ATOM 1536 O O . LEU A 1 196 ? -3.003 7.105 -15.517 1.00 78.25 196 LEU A O 1
#

Foldseek 3Di:
DDDPFPWWAFDPQVLQWWDFLQDDLQPIWGFPDLLDLDGDTDGPVVDPQQAAARIPPFDQKAWAFAQLQVPDPDPPRDGDGTQIFGDPVSGTDGPNSCSVSVSVVCNVCLVVSQQSCQLQLQFEWDQDPVGIDTDHDSDSPRDPRPSPWTKTFDDWDDIDRPPPDHIHTYIHTANRNHHGSVLVVSCSSPVPVRPD

Sequence (196 aa):
MAFSEINTAMSEEFNRLRRSVFEDISKIQVEDDADSTDPDLSPFSGHPIASEPATEDPLHEIAFCIDTLQMIDLPDYQAPEALVVRRADGGIVTIADVVEQLSVYIIAHKNTILEAKGPFLQTTHEITDAGEHVVGIPCYQYGTVSPNTKVAFEGFFGSIEVGRYAVPVELWAEGEESKTLEYFWKSRANPREFPL